Protein 1MVU (pdb70)

Structure (mmCIF, N/CA/C/O backbone):
data_1MVU
#
_entry.id   1MVU
#
_cell.length_a   41.733
_cell.length_b   50.967
_cell.length_c   58.636
_cell.angle_alpha   90.00
_cell.angle_beta   93.89
_cell.angle_gamma   90.00
#
_symmetry.space_group_name_H-M   'P 1 21 1'
#
loop_
_entity.id
_entity.type
_entity.pdbx_description
1 polymer 'Ig kappa-chain VJ-region (Light chain)'
2 polymer 'Ig VDJ-region (HEAVY CHAIN)'
3 polymer P-GLYCOPROTEIN
4 non-polymer 'SULFATE ION'
5 water water
#
loop_
_atom_site.group_PDB
_atom_site.id
_atom_site.type_symbol
_atom_site.label_atom_id
_atom_site.label_alt_id
_atom_site.label_comp_id
_atom_site.label_asym_id
_atom_site.label_entity_id
_atom_site.label_seq_id
_atom_site.pdbx_PDB_ins_code
_atom_site.Cartn_x
_atom_site.Cartn_y
_atom_site.Cartn_z
_atom_site.occupancy
_atom_site.B_iso_or_equiv
_atom_site.auth_seq_id
_atom_site.auth_comp_id
_atom_site.auth_asym_id
_atom_site.auth_atom_id
_atom_site.pdbx_PDB_model_num
ATOM 1 N N . ASP A 1 1 ? -19.199 -80.261 -6.751 1.00 29.71 1 ASP A N 1
ATOM 2 C CA . ASP A 1 1 ? -20.074 -81.036 -7.676 1.00 28.14 1 ASP A CA 1
ATOM 3 C C . ASP A 1 1 ? -19.251 -82.017 -8.507 1.00 25.13 1 ASP A C 1
ATOM 4 O O . ASP A 1 1 ? -18.207 -81.654 -9.044 1.00 24.75 1 ASP A O 1
ATOM 9 N N . ILE A 1 2 ? -19.725 -83.257 -8.613 1.00 21.10 2 ILE A N 1
ATOM 10 C CA . ILE A 1 2 ? -19.020 -84.277 -9.382 1.00 17.29 2 ILE A CA 1
ATOM 11 C C . ILE A 1 2 ? -19.458 -84.287 -10.847 1.00 17.35 2 ILE A C 1
ATOM 12 O O . ILE A 1 2 ? -20.641 -84.463 -11.157 1.00 16.86 2 ILE A O 1
ATOM 17 N N . VAL A 1 3 ? -18.497 -84.083 -11.745 1.00 15.81 3 VAL A N 1
ATOM 18 C CA . VAL A 1 3 ? -18.773 -84.084 -13.180 1.00 16.33 3 VAL A CA 1
ATOM 19 C C . VAL A 1 3 ? -18.535 -85.480 -13.741 1.00 16.11 3 VAL A C 1
ATOM 20 O O . VAL A 1 3 ? -17.481 -86.069 -13.518 1.00 15.72 3 VAL A O 1
ATOM 24 N N . MET A 1 4 ? -19.516 -85.998 -14.472 1.00 15.00 4 MET A N 1
ATOM 25 C CA . MET A 1 4 ? -19.413 -87.327 -15.069 1.00 15.06 4 MET A CA 1
ATOM 26 C C . MET A 1 4 ? -19.177 -87.170 -16.566 1.00 14.88 4 MET A C 1
ATOM 27 O O . MET A 1 4 ? -20.001 -86.574 -17.259 1.00 17.25 4 MET A O 1
ATOM 32 N N . THR A 1 5 ? -18.063 -87.707 -17.059 1.00 15.20 5 THR A N 1
ATOM 33 C CA . THR A 1 5 ? -17.716 -87.599 -18.475 1.00 14.91 5 THR A CA 1
ATOM 34 C C . THR A 1 5 ? -17.786 -88.948 -19.184 1.00 15.94 5 THR A C 1
ATOM 35 O O . THR A 1 5 ? -17.013 -89.853 -18.884 1.00 16.61 5 THR A O 1
ATOM 39 N N . GLN A 1 6 ? -18.722 -89.071 -20.122 1.00 16.15 6 GLN A N 1
ATOM 40 C CA . GLN A 1 6 ? -18.898 -90.313 -20.869 1.00 16.56 6 GLN A CA 1
ATOM 41 C C . GLN A 1 6 ? -18.364 -90.214 -22.288 1.00 18.51 6 GLN A C 1
ATOM 42 O O . GLN A 1 6 ? -18.488 -89.183 -22.939 1.00 17.00 6 GLN A O 1
ATOM 48 N N . SER A 1 7 ? -17.779 -91.306 -22.760 1.00 19.04 7 SER A N 1
ATOM 49 C CA . SER A 1 7 ? -17.241 -91.365 -24.110 1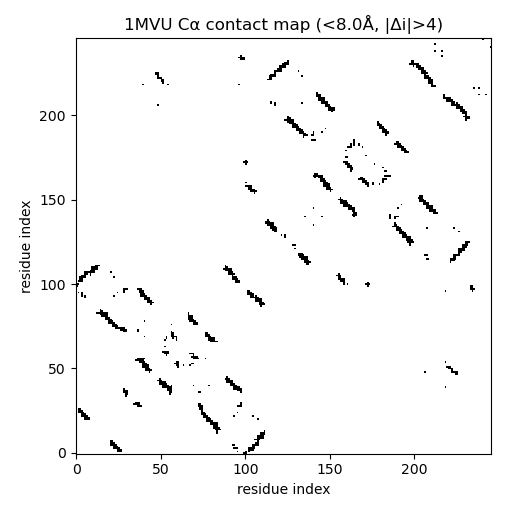.00 21.41 7 SER A CA 1
ATOM 50 C C . SER A 1 7 ? -17.358 -92.799 -24.607 1.00 21.64 7 SER A C 1
ATOM 51 O O . SER A 1 7 ? -17.270 -93.746 -23.823 1.00 22.28 7 SER A O 1
ATOM 54 N N . PRO A 1 8 ? -17.598 -92.980 -25.914 1.00 21.61 8 PRO A N 1
ATOM 55 C CA . PRO A 1 8 ? -17.764 -91.916 -26.907 1.00 21.85 8 PRO A CA 1
ATOM 56 C C . PRO A 1 8 ? -19.164 -91.322 -26.778 1.00 22.14 8 PRO A C 1
ATOM 57 O O . PRO A 1 8 ? -20.034 -91.917 -26.146 1.00 22.52 8 PRO A O 1
ATOM 61 N N . SER A 1 9 ? -19.381 -90.152 -27.367 1.00 21.98 9 SER A N 1
ATOM 62 C CA . SER A 1 9 ? -20.692 -89.511 -27.298 1.00 23.78 9 SER A CA 1
ATOM 63 C C . SER A 1 9 ? -21.719 -90.356 -28.048 1.00 23.51 9 SER A C 1
ATOM 64 O O . SER A 1 9 ? -22.890 -90.413 -27.676 1.00 22.43 9 SER A O 1
ATOM 67 N N . SER A 1 10 ? -21.275 -91.013 -29.113 1.00 24.55 10 SER A N 1
ATOM 68 C CA . SER A 1 10 ? -22.167 -91.865 -29.887 1.00 25.05 10 SER A CA 1
ATOM 69 C C . SER A 1 10 ? -21.375 -93.001 -30.506 1.00 25.60 10 SER A C 1
ATOM 70 O O . SER A 1 10 ? -20.150 -9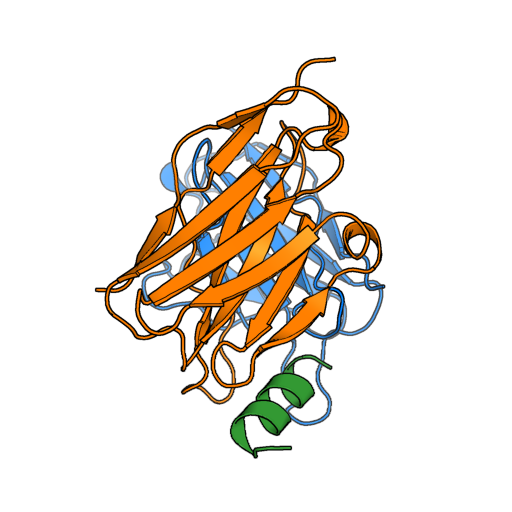2.928 -30.630 1.00 24.52 10 SER A O 1
ATOM 73 N N . LEU A 1 11 ? -22.082 -94.051 -30.899 1.00 26.25 11 LEU A N 1
ATOM 74 C CA . LEU A 1 11 ? -21.447 -95.210 -31.500 1.00 27.34 11 LEU A CA 1
ATOM 75 C C . LEU A 1 11 ? -22.419 -95.888 -32.458 1.00 27.33 11 LEU A C 1
ATOM 76 O O . LEU A 1 11 ? -23.555 -96.176 -32.096 1.00 26.11 11 LEU A O 1
ATOM 81 N N . THR A 1 12 ? -21.973 -96.120 -33.687 1.00 27.94 12 THR A N 1
ATOM 82 C CA . THR A 1 12 ? -22.804 -96.794 -34.677 1.00 27.25 12 THR A CA 1
ATOM 83 C C . THR A 1 12 ? -22.561 -98.282 -34.465 1.00 27.35 12 THR A C 1
ATOM 84 O O . THR A 1 12 ? -21.435 -98.756 -34.589 1.00 29.66 12 THR A O 1
ATOM 88 N N . VAL A 1 13 ? -23.618 -99.017 -34.138 1.00 25.72 13 VAL A N 1
ATOM 89 C CA . VAL A 1 13 ? -23.480 -100.439 -33.861 1.00 25.44 13 VAL A CA 1
ATOM 90 C C . VAL A 1 13 ? -24.214 -101.369 -34.819 1.00 26.73 13 VAL A C 1
ATOM 91 O O . VAL A 1 13 ? -25.148 -100.965 -35.513 1.00 27.04 13 VAL A O 1
ATOM 95 N N . THR A 1 14 ? -23.764 -102.620 -34.844 1.00 27.18 14 THR A N 1
ATOM 96 C CA . THR A 1 14 ? -24.362 -103.660 -35.671 1.00 28.68 14 THR A CA 1
ATOM 97 C C . THR A 1 14 ? -24.724 -104.802 -34.735 1.00 29.18 14 THR A C 1
ATOM 98 O O . THR A 1 14 ? -24.142 -104.935 -33.657 1.00 29.17 14 THR A O 1
ATOM 102 N N . ALA A 1 15 ? -25.678 -105.629 -35.144 1.00 28.82 15 ALA A N 1
ATOM 103 C CA . ALA A 1 15 ? -26.098 -106.752 -34.320 1.00 30.54 15 ALA A CA 1
ATOM 104 C C . ALA A 1 15 ? -24.933 -107.703 -34.060 1.00 30.83 15 ALA A C 1
ATOM 105 O O . ALA A 1 15 ? -24.150 -108.001 -34.961 1.00 33.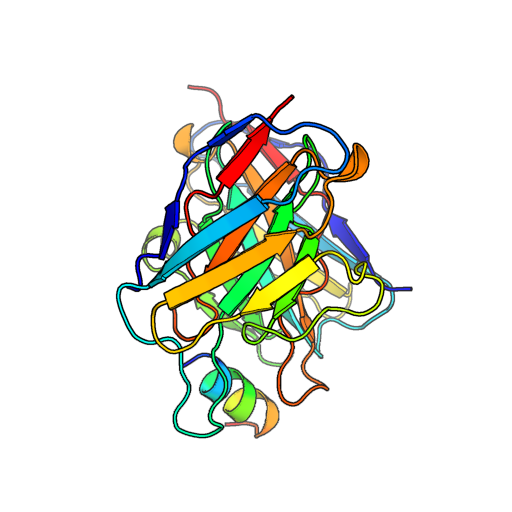06 15 ALA A O 1
ATOM 107 N N . GLY A 1 16 ? -24.820 -108.167 -32.819 1.00 31.31 16 GLY A N 1
ATOM 108 C CA . GLY A 1 16 ? -23.762 -109.095 -32.461 1.00 30.73 16 GLY A CA 1
ATOM 109 C C . GLY A 1 16 ? -22.417 -108.459 -32.167 1.00 30.46 16 GLY A C 1
ATOM 110 O O . GLY A 1 16 ? -21.476 -109.148 -31.774 1.00 31.82 16 GLY A O 1
ATOM 111 N N . GLU A 1 17 ? -22.319 -107.148 -32.352 1.00 29.16 17 GLU A N 1
ATOM 112 C CA . GLU A 1 17 ? -21.066 -106.444 -32.106 1.00 28.13 17 GLU A CA 1
ATOM 113 C C . GLU A 1 17 ? -20.793 -106.271 -30.617 1.00 27.71 17 GLU A C 1
ATOM 114 O O . GLU A 1 17 ? -21.719 -106.119 -29.825 1.00 27.27 17 GLU A O 1
ATOM 120 N N . LYS A 1 18 ? -19.519 -106.308 -30.238 1.00 27.63 18 LYS A N 1
ATOM 121 C CA . LYS A 1 18 ? -19.145 -106.103 -28.843 1.00 27.40 18 LYS A CA 1
ATOM 122 C C . LYS A 1 18 ? -18.794 -104.630 -28.719 1.00 26.31 18 LYS A C 1
ATOM 123 O O . LYS A 1 18 ? -18.039 -104.105 -29.536 1.00 26.64 18 LYS A O 1
ATOM 129 N N . VAL A 1 19 ? -19.339 -103.956 -27.713 1.00 25.61 19 VAL A N 1
ATOM 130 C CA . VAL A 1 19 ? -19.039 -102.544 -27.534 1.00 25.14 19 VAL A CA 1
ATOM 131 C C . VAL A 1 19 ? -18.747 -102.191 -26.083 1.00 24.70 19 VAL A C 1
ATOM 132 O O . VAL A 1 19 ? -19.257 -102.823 -25.158 1.00 23.20 19 VAL A O 1
ATOM 136 N N . THR A 1 20 ? -17.912 -101.178 -25.897 1.00 25.44 20 THR A N 1
ATOM 137 C CA . THR A 1 20 ? -17.556 -100.719 -24.561 1.00 25.92 20 THR A CA 1
ATOM 138 C C . THR A 1 20 ? -17.766 -99.213 -24.520 1.00 24.85 20 THR A C 1
ATOM 139 O O . THR A 1 20 ? -17.510 -98.516 -25.502 1.00 24.57 20 THR A O 1
ATOM 143 N N . MET A 1 21 ? -18.243 -98.721 -23.384 1.00 23.68 21 MET A N 1
ATOM 144 C CA . MET A 1 21 ? -18.487 -97.297 -23.197 1.00 23.62 21 MET A CA 1
ATOM 145 C C . MET A 1 21 ? -17.803 -96.903 -21.901 1.00 22.49 21 MET A C 1
ATOM 146 O O . MET A 1 21 ? -17.817 -97.665 -20.936 1.00 22.56 21 MET A O 1
ATOM 151 N N . SER A 1 22 ? -17.222 -95.711 -21.873 1.00 21.04 22 SER A N 1
ATOM 152 C CA . SER A 1 22 ? -16.516 -95.252 -20.687 1.00 21.34 22 SER A CA 1
ATOM 153 C C . SER A 1 22 ? -17.224 -94.126 -19.956 1.00 18.58 22 SER A C 1
ATOM 154 O O . SER A 1 22 ? -17.895 -93.294 -20.564 1.00 17.43 22 SER A O 1
ATOM 157 N N . CYS A 1 23 ? -17.050 -94.116 -18.640 1.00 17.46 23 CYS A N 1
ATOM 158 C CA . CYS A 1 23 ? -17.632 -93.111 -17.765 1.00 17.37 23 CYS A CA 1
ATOM 159 C C . CYS A 1 23 ? -16.597 -92.793 -16.687 1.00 17.90 23 CYS A C 1
ATOM 160 O O . CYS A 1 23 ? -16.236 -93.660 -15.888 1.00 16.99 23 CYS A O 1
ATOM 163 N N . LYS A 1 24 ? -16.136 -91.548 -16.670 1.00 16.59 24 LYS A N 1
ATOM 164 C CA . LYS A 1 24 ? -15.126 -91.101 -15.722 1.00 16.44 24 LYS A CA 1
ATOM 165 C C . LYS A 1 24 ? -15.670 -89.988 -14.829 1.00 17.17 24 LYS A C 1
ATOM 166 O O . LYS A 1 24 ? -16.300 -89.046 -15.313 1.00 18.02 24 LYS A O 1
ATOM 172 N N . SER A 1 25 ? -15.430 -90.105 -13.528 1.00 16.99 25 SER A N 1
ATOM 173 C CA . SER A 1 25 ? -15.889 -89.105 -12.572 1.00 15.46 25 SER A CA 1
ATOM 174 C C . SER A 1 25 ? -14.739 -88.185 -12.171 1.00 16.37 25 SER A C 1
ATOM 175 O O . SER A 1 25 ? -13.578 -88.604 -12.143 1.00 17.12 25 SER A O 1
ATOM 178 N N . SER A 1 26 ? -15.068 -86.934 -11.861 1.00 15.00 26 SER A N 1
ATOM 179 C CA . SER A 1 26 ? -14.069 -85.943 -11.469 1.00 17.04 26 SER A CA 1
ATOM 180 C C . SER A 1 26 ? -13.580 -86.148 -10.036 1.00 18.22 26 SER A C 1
ATOM 181 O O . SER A 1 26 ? -12.577 -85.560 -9.620 1.00 18.25 26 SER A O 1
ATOM 184 N N . GLN A 1 27 ? -14.307 -86.971 -9.285 1.00 18.41 27 GLN A N 1
ATOM 185 C CA . GLN A 1 27 ? -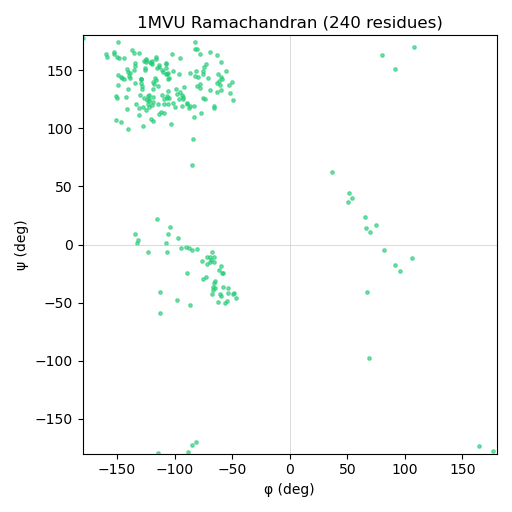13.962 -87.301 -7.901 1.00 19.60 27 GLN A CA 1
ATOM 186 C C . GLN A 1 27 ? -14.273 -88.781 -7.723 1.00 17.33 27 GLN A C 1
ATOM 187 O O . GLN A 1 27 ? -15.170 -89.306 -8.382 1.00 17.53 27 GLN A O 1
ATOM 193 N N . SER A 1 28 ? -13.545 -89.457 -6.838 1.00 17.15 28 SER A N 1
ATOM 194 C CA . SER A 1 28 ? -13.796 -90.879 -6.614 1.00 16.79 28 SER A CA 1
ATOM 195 C C . SER A 1 28 ? -15.207 -91.126 -6.093 1.00 16.11 28 SER A C 1
ATOM 196 O O . SER A 1 28 ? -15.716 -90.370 -5.265 1.00 15.46 28 SER A O 1
ATOM 199 N N . LEU A 1 29 ? -15.825 -92.200 -6.575 1.00 15.56 29 LEU A N 1
ATOM 200 C CA . LEU A 1 29 ? -17.176 -92.575 -6.167 1.00 15.20 29 LEU A CA 1
ATOM 201 C C . LEU A 1 29 ? -17.127 -93.773 -5.224 1.00 15.15 29 LEU A C 1
ATOM 202 O O . LEU A 1 29 ? -18.160 -94.352 -4.886 1.00 14.94 29 LEU A O 1
ATOM 207 N N . LEU A 1 30 ? -15.921 -94.136 -4.798 1.00 16.55 30 LEU A N 1
ATOM 208 C CA . LEU A 1 30 ? -15.740 -95.267 -3.893 1.00 17.92 30 LEU A CA 1
ATOM 209 C C . LEU A 1 30 ? -15.975 -94.851 -2.445 1.00 19.14 30 LEU A C 1
ATOM 210 O O . LEU A 1 30 ? -15.281 -93.981 -1.914 1.00 20.92 30 LEU A O 1
ATOM 215 N N . ASN A 1 31 ? -16.957 -95.478 -1.809 1.00 20.62 31 ASN A N 1
ATOM 216 C CA . ASN A 1 31 ? -17.275 -95.185 -0.414 1.00 22.77 31 ASN A CA 1
ATOM 217 C C . ASN A 1 31 ? -16.304 -96.011 0.434 1.00 24.51 31 ASN A C 1
ATOM 218 O O . ASN A 1 31 ? -16.405 -97.235 0.484 1.00 25.30 31 ASN A O 1
ATOM 223 N N . SER A 1 32 ? -15.358 -95.338 1.079 1.00 28.17 32 SER A N 1
ATOM 224 C CA . SER A 1 32 ? -14.354 -96.016 1.898 1.00 31.93 32 SER A CA 1
ATOM 225 C C . SER A 1 32 ? -14.956 -96.797 3.060 1.00 31.83 32 SER A C 1
ATOM 226 O O . SER A 1 32 ? -14.335 -97.722 3.578 1.00 32.94 32 SER A O 1
ATOM 229 N N . GLY A 1 33 ? -16.166 -96.426 3.461 1.00 32.60 33 GLY A N 1
ATOM 230 C CA . GLY A 1 33 ? -16.816 -97.100 4.568 1.00 31.73 33 GLY A CA 1
ATOM 231 C C . GLY A 1 33 ? -17.312 -98.498 4.259 1.00 31.62 33 GLY A C 1
ATOM 232 O O . GLY A 1 33 ? -17.395 -99.338 5.156 1.00 32.97 33 GLY A O 1
ATOM 233 N N . ASN A 1 34 ? -17.649 -98.757 2.999 1.00 28.97 34 ASN A N 1
ATOM 234 C CA . ASN A 1 34 ? -18.150 -100.070 2.605 1.00 27.86 34 ASN A CA 1
ATOM 235 C C . ASN A 1 34 ? -17.506 -100.601 1.327 1.00 26.44 34 ASN A C 1
ATOM 236 O O . ASN A 1 34 ? -17.928 -101.620 0.781 1.00 26.29 34 ASN A O 1
ATOM 241 N N . GLN A 1 35 ? -16.474 -99.902 0.866 1.00 27.64 35 GLN A N 1
ATOM 242 C CA . GLN A 1 35 ? -15.738 -100.286 -0.335 1.00 27.35 35 GLN A CA 1
ATOM 243 C C . GLN A 1 35 ? -16.591 -100.562 -1.569 1.00 26.40 35 GLN A C 1
ATOM 244 O O . GLN A 1 35 ? -16.289 -101.457 -2.362 1.00 27.35 35 GLN A O 1
ATOM 250 N N . LYS A 1 36 ? -17.658 -99.790 -1.731 1.00 24.16 36 LYS A N 1
ATOM 251 C CA . LYS A 1 36 ? -18.525 -99.940 -2.888 1.00 21.56 36 LYS A CA 1
ATOM 252 C C . LYS A 1 36 ? -18.506 -98.642 -3.677 1.00 19.65 36 LYS A C 1
ATOM 253 O O . LYS A 1 36 ? -18.488 -97.557 -3.093 1.00 19.18 36 LYS A O 1
ATOM 259 N N . ASN A 1 37 ? -18.481 -98.761 -5.001 1.00 17.65 37 ASN A N 1
ATOM 260 C CA . ASN A 1 37 ? -18.477 -97.595 -5.882 1.00 16.89 37 ASN A CA 1
ATOM 261 C C . ASN A 1 37 ? -19.909 -97.212 -6.188 1.00 16.63 37 ASN A C 1
ATOM 262 O O . ASN A 1 37 ? -20.654 -98.010 -6.746 1.00 17.19 37 ASN A O 1
ATOM 267 N N . TYR A 1 38 ? -20.284 -95.988 -5.840 1.00 16.89 38 TYR A N 1
ATOM 268 C CA . TYR A 1 38 ? -21.643 -95.532 -6.075 1.00 16.46 38 TYR A CA 1
ATOM 269 C C . TYR A 1 38 ? -21.828 -94.987 -7.483 1.00 16.85 38 TYR A C 1
ATOM 270 O O . TYR A 1 38 ? -22.029 -93.787 -7.691 1.00 14.86 38 TYR A O 1
ATOM 279 N N . LEU A 1 39 ? -21.757 -95.903 -8.443 1.00 15.66 39 LEU A N 1
ATOM 280 C CA . LEU A 1 39 ? -21.903 -95.593 -9.861 1.00 15.12 39 LEU A CA 1
ATOM 281 C C . LEU A 1 39 ? -23.029 -96.457 -10.429 1.00 14.87 39 LEU A C 1
ATOM 282 O O . LEU A 1 39 ? -23.002 -97.690 -10.317 1.00 14.55 39 LEU A O 1
ATOM 287 N N . THR A 1 40 ? -24.018 -95.804 -11.032 1.00 13.56 40 THR A N 1
ATOM 288 C CA . THR A 1 40 ? -25.161 -96.499 -11.609 1.00 13.96 40 THR A CA 1
ATOM 289 C C . THR A 1 40 ? -25.237 -96.280 -13.121 1.00 14.90 40 THR A C 1
ATOM 290 O O . THR A 1 40 ? -24.923 -95.194 -13.613 1.00 13.33 40 THR A O 1
ATOM 294 N N . TRP A 1 41 ? -25.645 -97.320 -13.844 1.00 15.19 41 TRP A N 1
ATOM 295 C CA . TRP A 1 41 ? -25.804 -97.241 -15.297 1.00 15.43 41 TRP A CA 1
ATOM 296 C C . TRP A 1 41 ? -27.277 -97.394 -15.652 1.00 16.21 41 TRP A C 1
ATOM 297 O O . TRP A 1 41 ? -27.959 -98.268 -15.108 1.00 15.75 41 TRP A O 1
ATOM 308 N N . TYR A 1 42 ? -27.752 -96.556 -16.572 1.00 14.88 42 TYR A N 1
ATOM 309 C CA . TYR A 1 42 ? -29.134 -96.610 -17.042 1.00 16.17 42 TYR A CA 1
ATOM 310 C C . TYR A 1 42 ? -29.163 -96.712 -18.558 1.00 15.90 42 TYR A C 1
ATOM 311 O O . TYR A 1 42 ? -28.212 -96.332 -19.241 1.00 15.75 42 TYR A O 1
ATOM 320 N N . GLN A 1 43 ? -30.282 -97.210 -19.069 1.00 16.24 43 GLN A N 1
ATOM 321 C CA . GLN A 1 43 ? -30.502 -97.330 -20.503 1.00 15.52 43 GLN A CA 1
ATOM 322 C C . GLN A 1 43 ? -31.790 -96.553 -20.751 1.00 15.81 43 GLN A C 1
ATOM 323 O O . GLN A 1 43 ? -32.786 -96.781 -20.067 1.00 16.42 43 GLN A O 1
ATOM 329 N N . GLN A 1 44 ? -31.774 -95.623 -21.700 1.00 15.63 44 GLN A N 1
ATOM 330 C CA . GLN A 1 44 ? -32.983 -94.859 -21.988 1.00 16.20 44 GLN A CA 1
ATOM 331 C C . GLN A 1 44 ? -33.342 -94.883 -23.465 1.00 17.16 44 GLN A C 1
ATOM 332 O O . GLN A 1 44 ? -32.578 -94.412 -24.304 1.00 16.86 44 GLN A O 1
ATOM 338 N N . LYS A 1 45 ? -34.514 -95.430 -23.771 1.00 20.11 45 LYS A N 1
ATOM 339 C CA . LYS A 1 45 ? -34.993 -95.508 -25.144 1.00 22.61 45 LYS A CA 1
ATOM 340 C C . LYS A 1 45 ? -35.899 -94.313 -25.429 1.00 24.23 45 LYS A C 1
ATOM 341 O O . LYS A 1 45 ? -36.415 -93.681 -24.505 1.00 23.82 45 LYS A O 1
ATOM 347 N N . PRO A 1 46 ? -36.105 -93.982 -26.715 1.00 25.68 46 PRO A N 1
ATOM 348 C CA . PRO A 1 46 ? -36.954 -92.847 -27.101 1.00 26.45 46 PRO A CA 1
ATOM 349 C C . PRO A 1 46 ? -38.344 -92.856 -26.463 1.00 26.18 46 PRO A C 1
ATOM 350 O O . PRO A 1 46 ? -39.038 -93.870 -26.492 1.00 26.38 46 PRO A O 1
ATOM 354 N N . GLY A 1 47 ? -38.739 -91.722 -25.888 1.00 24.36 47 GLY A N 1
ATOM 355 C CA . GLY A 1 47 ? -40.051 -91.611 -25.270 1.00 24.80 47 GLY A CA 1
ATOM 356 C C . GLY A 1 47 ? -40.252 -92.413 -23.995 1.00 24.14 47 GLY A C 1
ATOM 357 O O . GLY A 1 47 ? -41.377 -92.552 -23.511 1.00 23.73 47 GLY A O 1
ATOM 358 N N . GLN A 1 48 ? -39.165 -92.944 -23.448 1.00 23.04 48 GLN A N 1
ATOM 359 C CA . GLN A 1 48 ? -39.235 -93.734 -22.223 1.00 21.43 48 GLN A CA 1
ATOM 360 C C . GLN A 1 48 ? -38.308 -93.165 -21.157 1.00 19.02 48 GLN A C 1
ATOM 361 O O . GLN A 1 48 ? -37.352 -92.456 -21.464 1.00 17.19 48 GLN A O 1
ATOM 367 N N . PRO A 1 49 ? -38.576 -93.482 -19.885 1.00 17.96 49 PRO A N 1
ATOM 368 C CA . PRO A 1 49 ? -37.725 -92.981 -18.808 1.00 18.06 49 PRO A CA 1
ATOM 369 C C . PRO A 1 49 ? -36.481 -93.852 -18.729 1.00 18.04 49 PRO A C 1
ATOM 370 O O . PRO A 1 49 ? -36.418 -94.915 -19.357 1.00 17.45 49 PRO A O 1
ATOM 374 N N . PRO A 1 50 ? -35.471 -93.409 -17.968 1.00 18.53 50 PRO A N 1
ATOM 375 C CA . PRO A 1 50 ? -34.249 -94.203 -17.835 1.00 18.66 50 PRO A CA 1
ATOM 376 C C . PRO A 1 50 ? -34.620 -95.533 -17.190 1.00 19.60 50 PRO A C 1
ATOM 377 O O . PRO A 1 50 ? -35.541 -95.592 -16.374 1.00 20.27 50 PRO A O 1
ATOM 381 N N . LYS A 1 51 ? -33.918 -96.594 -17.569 1.00 18.50 51 LYS A N 1
ATOM 382 C CA . LYS A 1 51 ? -34.157 -97.917 -17.003 1.00 18.74 51 LYS A CA 1
ATOM 383 C C . LYS A 1 51 ? -32.874 -98.368 -16.313 1.00 17.61 51 LYS A C 1
ATOM 384 O O . LYS A 1 51 ? -31.808 -98.354 -16.915 1.00 17.00 51 LYS A O 1
ATOM 390 N N . LEU A 1 52 ? -32.978 -98.755 -15.047 1.00 16.77 52 LEU A N 1
ATOM 391 C CA . LEU A 1 52 ? -31.815 -99.204 -14.292 1.00 16.82 52 LEU A CA 1
ATOM 392 C C . LEU A 1 52 ? -31.201 -100.465 -14.889 1.00 17.56 52 LEU A C 1
ATOM 393 O O . LEU A 1 52 ? -31.905 -101.434 -15.168 1.00 16.96 52 LEU A O 1
ATOM 398 N N . LEU A 1 53 ? -29.885 -100.453 -15.071 1.00 18.05 53 LEU A N 1
ATOM 399 C CA . LEU A 1 53 ? -29.187 -101.616 -15.600 1.00 18.76 53 LEU A CA 1
ATOM 400 C C . LEU A 1 53 ? -28.277 -102.225 -14.542 1.00 19.73 53 LEU A C 1
ATOM 401 O O . LEU A 1 53 ? -28.417 -103.394 -14.174 1.00 20.20 53 LEU A O 1
ATOM 406 N N . ILE A 1 54 ? -27.347 -101.411 -14.054 1.00 18.68 54 ILE A N 1
ATOM 407 C CA . ILE A 1 54 ? -26.362 -101.851 -13.075 1.00 19.33 54 ILE A CA 1
ATOM 408 C C . ILE A 1 54 ? -26.126 -100.794 -12.006 1.00 18.76 54 ILE A C 1
ATOM 409 O O . ILE A 1 54 ? -26.182 -99.596 -12.287 1.00 18.16 54 ILE A O 1
ATOM 414 N N . TYR A 1 55 ? -25.885 -101.234 -10.776 1.00 17.74 55 TYR A N 1
ATOM 415 C CA . TYR A 1 55 ? -25.586 -100.299 -9.699 1.00 16.57 55 TYR A CA 1
ATOM 416 C C . TYR A 1 55 ? -24.341 -100.784 -8.960 1.00 17.47 55 TYR A C 1
ATOM 417 O O . TYR A 1 55 ? -23.927 -101.937 -9.109 1.00 16.47 55 TYR A O 1
ATOM 426 N N . TRP A 1 56 ? -23.748 -99.900 -8.168 1.00 17.71 56 TRP A N 1
ATOM 427 C CA . TRP A 1 56 ? -22.523 -100.221 -7.448 1.00 18.79 56 TRP A CA 1
ATOM 428 C C . TRP A 1 56 ? -21.463 -100.716 -8.429 1.00 20.06 56 TRP A C 1
ATOM 429 O O . TRP A 1 56 ? -20.714 -101.663 -8.160 1.00 20.02 56 TRP A O 1
ATOM 440 N N . ALA A 1 57 ? -21.440 -100.051 -9.581 1.00 18.61 57 ALA A N 1
ATOM 441 C CA . ALA A 1 57 ? -20.504 -100.307 -10.666 1.00 18.02 57 ALA A CA 1
ATOM 442 C C . ALA A 1 57 ? -20.619 -101.635 -11.409 1.00 17.83 57 ALA A C 1
ATOM 443 O O . ALA A 1 57 ? -20.503 -101.659 -12.636 1.00 15.95 57 ALA A O 1
ATOM 445 N N . SER A 1 58 ? -20.858 -102.733 -10.696 1.00 18.02 58 SER A N 1
ATOM 446 C CA . SER A 1 58 ? -20.918 -104.031 -11.370 1.00 17.92 58 SER A CA 1
ATOM 447 C C . SER A 1 58 ? -22.089 -104.959 -11.037 1.00 19.01 58 SER A C 1
ATOM 448 O O . SER A 1 58 ? -22.161 -106.074 -11.559 1.00 18.38 58 SER A O 1
ATOM 451 N N . THR A 1 59 ? -22.998 -104.527 -10.174 1.00 18.46 59 THR A N 1
ATOM 452 C CA . THR A 1 59 ? -24.131 -105.381 -9.827 1.00 19.57 59 THR A CA 1
ATOM 453 C C . THR A 1 59 ? -25.292 -105.204 -10.803 1.00 20.95 59 THR A C 1
ATOM 454 O O . THR A 1 59 ? -25.859 -104.117 -10.917 1.00 18.14 59 THR A O 1
ATOM 458 N N . ARG A 1 60 ? -25.640 -106.275 -11.514 1.00 21.34 60 ARG A N 1
ATOM 459 C CA . ARG A 1 60 ? -26.745 -106.220 -12.469 1.00 24.03 60 ARG A CA 1
ATOM 460 C C . ARG A 1 60 ? -28.086 -106.300 -11.754 1.00 24.78 60 ARG A C 1
ATOM 461 O O . ARG A 1 60 ? -28.282 -107.138 -10.869 1.00 23.47 60 ARG A O 1
ATOM 469 N N . GLU A 1 61 ? -29.011 -105.435 -12.151 1.00 23.54 61 GLU A N 1
ATOM 470 C CA . GLU A 1 61 ? -30.351 -105.434 -11.578 1.00 25.50 61 GLU A CA 1
ATOM 471 C C . GLU A 1 61 ? -31.043 -106.689 -12.111 1.00 25.98 61 GLU A C 1
ATOM 472 O O . GLU A 1 61 ? -30.832 -107.078 -13.261 1.00 25.25 61 GLU A O 1
ATOM 478 N N . SER A 1 62 ? -31.858 -107.328 -11.278 1.00 28.60 62 SER A N 1
ATOM 479 C CA . SER A 1 62 ? -32.565 -108.538 -11.695 1.00 30.13 62 SER A CA 1
ATOM 480 C C . SER A 1 62 ? -33.326 -108.302 -12.998 1.00 30.35 62 SER A C 1
ATOM 481 O O . SER A 1 62 ? -33.964 -107.264 -13.177 1.00 30.38 62 SER A O 1
ATOM 484 N N . GLY A 1 63 ? -33.254 -109.265 -13.909 1.00 30.08 63 GLY A N 1
ATOM 485 C CA . GLY A 1 63 ? -33.952 -109.124 -15.174 1.00 30.99 63 GLY A CA 1
ATOM 486 C C . GLY A 1 63 ? -33.084 -108.592 -16.296 1.00 30.76 63 GLY A C 1
ATOM 487 O O . GLY A 1 63 ? -33.385 -108.804 -17.469 1.00 32.45 63 GLY A O 1
ATOM 488 N N . VAL A 1 64 ? -32.007 -107.897 -15.945 1.00 29.41 64 VAL A N 1
ATOM 489 C CA . VAL A 1 64 ? -31.105 -107.344 -16.949 1.00 28.83 64 VAL A CA 1
ATOM 490 C C . VAL A 1 64 ? -30.250 -108.456 -17.544 1.00 29.59 64 VAL A C 1
ATOM 491 O O . VAL A 1 64 ? -29.590 -109.198 -16.819 1.00 29.51 64 VAL A O 1
ATOM 495 N N . PRO A 1 65 ? -30.258 -108.589 -18.880 1.00 31.09 65 PRO A N 1
ATOM 496 C CA . PRO A 1 65 ? -29.471 -109.630 -19.549 1.00 31.72 65 PRO A CA 1
ATOM 497 C C . PRO A 1 65 ? -27.982 -109.620 -19.210 1.00 32.57 65 PRO A C 1
ATOM 498 O O . PRO A 1 65 ? -27.394 -108.570 -18.937 1.00 31.29 65 PRO A O 1
ATOM 502 N N . ASP A 1 66 ? -27.384 -110.807 -19.233 1.00 32.36 66 ASP A N 1
ATOM 503 C CA . ASP A 1 66 ? -25.970 -110.982 -18.923 1.00 33.56 66 ASP A CA 1
ATOM 504 C C . ASP A 1 66 ? -25.015 -110.327 -19.910 1.00 32.22 66 ASP A C 1
ATOM 505 O O . ASP A 1 66 ? -23.830 -110.179 -19.616 1.00 31.68 66 ASP A O 1
ATOM 510 N N . ARG A 1 67 ? -25.515 -109.942 -21.081 1.00 30.15 67 ARG A N 1
ATOM 511 C CA . ARG A 1 67 ? -24.654 -109.312 -22.074 1.00 28.07 67 ARG A CA 1
ATOM 512 C C . ARG A 1 67 ? -24.216 -107.926 -21.620 1.00 26.75 67 ARG A C 1
ATOM 513 O O . ARG A 1 67 ? -23.336 -107.319 -22.225 1.00 26.10 67 ARG A O 1
ATOM 521 N N . PHE A 1 68 ? -24.844 -107.435 -20.557 1.00 25.75 68 PHE A N 1
ATOM 522 C CA . PHE A 1 68 ? -24.511 -106.132 -19.992 1.00 26.66 68 PHE A CA 1
ATOM 523 C C . PHE A 1 68 ? -23.608 -106.346 -18.785 1.00 25.23 68 PHE A C 1
ATOM 524 O O . PHE A 1 68 ? -24.010 -106.979 -17.812 1.00 26.40 68 PHE A O 1
ATOM 532 N N . THR A 1 69 ? -22.388 -105.826 -18.848 1.00 24.72 69 THR A N 1
ATOM 533 C CA . THR A 1 69 ? -21.457 -105.971 -17.738 1.00 23.48 69 THR A CA 1
ATOM 534 C C . THR A 1 69 ? -20.855 -104.622 -17.364 1.00 22.13 69 THR A C 1
ATOM 535 O O . THR A 1 69 ? -20.351 -103.903 -18.219 1.00 21.15 69 THR A O 1
ATOM 539 N N . GLY A 1 70 ? -20.928 -104.286 -16.081 1.00 21.85 70 GLY A N 1
ATOM 540 C CA . GLY A 1 70 ? -20.366 -103.035 -15.613 1.00 19.79 70 GLY A CA 1
ATOM 541 C C . GLY A 1 70 ? -19.085 -103.343 -14.867 1.00 20.18 70 GLY A C 1
ATOM 542 O O . GLY A 1 70 ? -18.999 -104.351 -14.162 1.00 18.46 70 GLY A O 1
ATOM 543 N N . SER A 1 71 ? -18.082 -102.488 -15.021 1.00 18.75 71 SER A N 1
ATOM 544 C CA . SER A 1 71 ? -16.810 -102.706 -14.346 1.00 20.63 71 SER A CA 1
ATOM 545 C C . SER A 1 71 ? -16.136 -101.386 -14.018 1.00 19.41 71 SER A C 1
ATOM 546 O O . SER A 1 71 ? -16.611 -100.324 -14.412 1.00 19.65 71 SER A O 1
ATOM 549 N N . GLY A 1 72 ? -15.026 -101.459 -13.291 1.00 18.10 72 GLY A N 1
ATOM 550 C CA . GLY A 1 72 ? -14.307 -100.253 -12.927 1.00 17.83 72 GLY A CA 1
ATOM 551 C C . GLY A 1 72 ? -14.433 -99.902 -11.459 1.00 17.37 72 GLY A C 1
ATOM 552 O O . GLY A 1 72 ? -15.236 -100.485 -10.736 1.00 17.98 72 GLY A O 1
ATOM 553 N N . SER A 1 73 ? -13.635 -98.940 -11.015 1.00 16.92 73 SER A N 1
ATOM 554 C CA . SER A 1 73 ? -13.666 -98.516 -9.622 1.00 17.58 73 SER A CA 1
ATOM 555 C C . SER A 1 73 ? -13.055 -97.122 -9.511 1.00 18.26 73 SER A C 1
ATOM 556 O O . SER A 1 73 ? -12.383 -96.655 -10.434 1.00 19.72 73 SER A O 1
ATOM 559 N N . GLY A 1 74 ? -13.304 -96.459 -8.387 1.00 18.64 74 GLY A N 1
ATOM 560 C CA . GLY A 1 74 ? -12.752 -95.135 -8.170 1.00 17.24 74 GLY A CA 1
ATOM 561 C C . GLY A 1 74 ? -13.337 -94.061 -9.066 1.00 16.75 74 GLY A C 1
ATOM 562 O O . GLY A 1 74 ? -14.405 -93.524 -8.781 1.00 16.16 74 GLY A O 1
ATOM 563 N N . THR A 1 75 ? -12.642 -93.755 -10.157 1.00 17.16 75 THR A N 1
ATOM 564 C CA . THR A 1 75 ? -13.092 -92.727 -11.083 1.00 15.52 75 THR A CA 1
ATOM 565 C C . THR A 1 75 ? -13.256 -93.246 -12.510 1.00 15.92 75 THR A C 1
ATOM 566 O O . THR A 1 75 ? -13.752 -92.531 -13.378 1.00 15.94 75 THR A O 1
ATOM 570 N N . ASP A 1 76 ? -12.847 -94.489 -12.746 1.00 16.11 76 ASP A N 1
ATOM 571 C CA . ASP A 1 76 ? -12.908 -95.077 -14.084 1.00 17.70 76 ASP A CA 1
ATOM 572 C C . ASP A 1 76 ? -13.897 -96.228 -14.189 1.00 16.87 76 ASP A C 1
ATOM 573 O O . ASP A 1 76 ? -13.677 -97.305 -13.628 1.00 19.21 76 ASP A O 1
ATOM 578 N N . PHE A 1 77 ? -14.971 -96.014 -14.939 1.00 16.69 77 PHE A N 1
ATOM 579 C CA . PHE A 1 77 ? -15.993 -97.041 -15.085 1.00 16.87 77 PHE A CA 1
ATOM 580 C C . PHE A 1 77 ? -16.293 -97.388 -16.536 1.00 17.96 77 PHE A C 1
ATOM 581 O O . PHE A 1 77 ? -16.131 -96.563 -17.432 1.00 17.33 77 PHE A O 1
ATOM 589 N N . THR A 1 78 ? -16.732 -98.621 -16.757 1.00 18.07 78 THR A N 1
ATOM 590 C CA . THR A 1 78 ? -17.035 -99.096 -18.100 1.00 20.37 78 THR A CA 1
ATOM 591 C C . THR A 1 78 ? -18.304 -99.940 -18.159 1.00 19.42 78 THR A C 1
ATOM 592 O O . THR A 1 78 ? -18.602 -100.695 -17.237 1.00 19.74 78 THR A O 1
ATOM 596 N N . LEU A 1 79 ? -19.050 -99.791 -19.247 1.00 19.37 79 LEU A N 1
ATOM 597 C CA . LEU A 1 79 ? -20.247 -100.585 -19.472 1.00 19.53 79 LEU A CA 1
ATOM 598 C C . LEU A 1 79 ? -19.939 -101.337 -20.755 1.00 20.40 79 LEU A C 1
ATOM 599 O O . LEU A 1 79 ? -19.633 -100.728 -21.780 1.00 18.95 79 LEU A O 1
ATOM 604 N N . THR A 1 80 ? -20.002 -102.660 -20.691 1.00 20.37 80 THR A N 1
ATOM 605 C CA . THR A 1 80 ? -19.707 -103.480 -21.854 1.00 22.54 80 THR A CA 1
ATOM 606 C C . THR A 1 80 ? -20.918 -104.298 -22.276 1.00 20.92 80 THR A C 1
ATOM 607 O O . THR A 1 80 ? -21.638 -104.829 -21.434 1.00 22.79 80 THR A O 1
ATOM 611 N N . ILE A 1 81 ? -21.150 -104.371 -23.583 1.00 22.23 81 ILE A N 1
ATOM 612 C CA . ILE A 1 81 ? -22.244 -105.172 -24.124 1.00 22.53 81 ILE A CA 1
ATOM 613 C C . ILE A 1 81 ? -21.553 -106.217 -25.002 1.00 24.10 81 ILE A C 1
ATOM 614 O O . ILE A 1 81 ? -21.045 -105.902 -26.079 1.00 25.62 81 ILE A O 1
ATOM 619 N N . SER A 1 82 ? -21.522 -107.455 -24.518 1.00 24.95 82 SER A N 1
ATOM 620 C CA . SER A 1 82 ? -20.867 -108.560 -25.215 1.00 26.34 82 SER A CA 1
ATOM 621 C C . SER A 1 82 ? -21.317 -108.754 -26.659 1.00 26.38 82 SER A C 1
ATOM 622 O O . SER A 1 82 ? -20.500 -109.013 -27.540 1.00 24.99 82 SER A O 1
ATOM 625 N N . SER A 1 83 ? -22.617 -108.642 -26.894 1.00 26.83 83 SER A N 1
ATOM 626 C CA . SER A 1 83 ? -23.166 -108.807 -28.230 1.00 28.40 83 SER A CA 1
ATOM 627 C C . SER A 1 83 ? -24.427 -107.965 -28.348 1.00 27.88 83 SER A C 1
ATOM 628 O O . SER A 1 83 ? -25.465 -108.300 -27.777 1.00 28.19 83 SER A O 1
ATOM 631 N N . VAL A 1 84 ? -24.323 -106.868 -29.089 1.00 28.02 84 VAL A N 1
ATOM 632 C CA . VAL A 1 84 ? -25.441 -105.952 -29.283 1.00 28.50 84 VAL A CA 1
ATOM 633 C C . VAL A 1 84 ? -26.669 -106.587 -29.936 1.00 29.53 84 VAL A C 1
ATOM 634 O O . VAL A 1 84 ? -26.557 -107.300 -30.933 1.00 29.21 84 VAL A O 1
ATOM 638 N N . GLN A 1 85 ? -27.834 -106.315 -29.350 1.00 28.36 85 GLN A N 1
ATOM 639 C CA . GLN A 1 85 ? -29.115 -106.795 -29.860 1.00 28.47 85 GLN A CA 1
ATOM 640 C C . GLN A 1 85 ? -29.878 -105.558 -30.324 1.00 26.82 85 GLN A C 1
ATOM 641 O O . GLN A 1 85 ? -29.633 -104.457 -29.832 1.00 25.55 85 GLN A O 1
ATOM 647 N N . ALA A 1 86 ? -30.798 -105.735 -31.265 1.00 25.73 86 ALA A N 1
ATOM 648 C CA . ALA A 1 86 ? -31.576 -104.615 -31.779 1.00 25.03 86 ALA A CA 1
ATOM 649 C C . ALA A 1 86 ? -32.252 -103.829 -30.657 1.00 24.07 86 ALA A C 1
ATOM 650 O O . ALA A 1 86 ? -32.344 -102.602 -30.716 1.00 22.90 86 ALA A O 1
ATOM 652 N N . GLU A 1 87 ? -32.723 -104.534 -29.634 1.00 23.59 87 GLU A N 1
ATOM 653 C CA . GLU A 1 87 ? -33.403 -103.882 -28.515 1.00 25.77 87 GLU A CA 1
ATOM 654 C C . GLU A 1 87 ? -32.463 -103.008 -27.684 1.00 24.60 87 GLU A C 1
ATOM 655 O O . GLU A 1 87 ? -32.910 -102.294 -26.789 1.00 25.47 87 GLU A O 1
ATOM 661 N N . ASP A 1 88 ? -31.168 -103.060 -27.980 1.00 23.85 88 ASP A N 1
ATOM 662 C CA . ASP A 1 88 ? -30.193 -102.277 -27.226 1.00 23.15 88 ASP A CA 1
ATOM 663 C C . ASP A 1 88 ? -29.963 -100.861 -27.752 1.00 23.35 88 ASP A C 1
ATOM 664 O O . ASP A 1 88 ? -29.196 -100.092 -27.168 1.00 23.27 88 ASP A O 1
ATOM 669 N N . LEU A 1 89 ? -30.615 -100.509 -28.855 1.00 22.47 89 LEU A N 1
ATOM 670 C CA . LEU A 1 89 ? -30.463 -99.162 -29.396 1.00 21.65 89 LEU A CA 1
ATOM 671 C C . LEU A 1 89 ? -31.067 -98.220 -28.369 1.00 19.50 89 LEU A C 1
ATOM 672 O O . LEU A 1 89 ? -32.255 -98.309 -28.066 1.00 19.90 89 LEU A O 1
ATOM 677 N N . ALA A 1 90 ? -30.248 -97.318 -27.839 1.00 19.25 90 ALA A N 1
ATOM 678 C CA . ALA A 1 90 ? -30.700 -96.386 -26.811 1.00 19.58 90 ALA A CA 1
ATOM 679 C C . ALA A 1 90 ? -29.513 -95.556 -26.347 1.00 18.59 90 ALA A C 1
ATOM 680 O O . ALA A 1 90 ? -28.404 -95.707 -26.862 1.00 17.84 90 ALA A O 1
ATOM 682 N N . VAL A 1 91 ? -29.752 -94.685 -25.371 1.00 19.21 91 VAL A N 1
ATOM 683 C CA . VAL A 1 91 ? -28.689 -93.856 -24.810 1.00 18.73 91 VAL A CA 1
ATOM 684 C C . VAL A 1 91 ? -28.364 -94.430 -23.437 1.00 18.71 91 VAL A C 1
ATOM 685 O O . VAL A 1 91 ? -29.264 -94.702 -22.645 1.00 18.46 91 VAL A O 1
ATOM 689 N N . TYR A 1 92 ? -27.083 -94.628 -23.156 1.00 17.28 92 TYR A N 1
ATOM 690 C CA . TYR A 1 92 ? -26.692 -95.171 -21.867 1.00 16.35 92 TYR A CA 1
ATOM 691 C C . TYR A 1 92 ? -26.066 -94.082 -21.012 1.00 15.25 92 TYR A C 1
ATOM 692 O O . TYR A 1 92 ? -25.137 -93.403 -21.440 1.00 15.07 92 TYR A O 1
ATOM 701 N N . TYR A 1 93 ? -26.600 -93.918 -19.805 1.00 16.08 93 TYR A N 1
ATOM 702 C CA . TYR A 1 93 ? -26.127 -92.901 -18.867 1.00 15.83 93 TYR A CA 1
ATOM 703 C C . TYR A 1 93 ? -25.539 -93.498 -17.594 1.00 16.29 93 TYR A C 1
ATOM 704 O O . TYR A 1 93 ? -26.062 -94.476 -17.066 1.00 16.74 93 TYR A O 1
ATOM 713 N N . CYS A 1 94 ? -24.463 -92.899 -17.091 1.00 14.40 94 CYS A N 1
ATOM 714 C CA . CYS A 1 94 ? -23.903 -93.344 -15.824 1.00 14.14 94 CYS A CA 1
ATOM 715 C C . CYS A 1 94 ? -24.274 -92.238 -14.850 1.00 15.16 94 CYS A C 1
ATOM 716 O O . CYS A 1 94 ? -24.498 -91.095 -15.263 1.00 14.69 94 CYS A O 1
ATOM 719 N N . GLN A 1 95 ? -24.343 -92.569 -13.568 1.00 13.48 95 GLN A N 1
ATOM 720 C CA . GLN A 1 95 ? -24.761 -91.594 -12.572 1.00 15.19 95 GLN A CA 1
ATOM 721 C C . GLN A 1 95 ? -23.973 -91.673 -11.275 1.00 14.77 95 GLN A C 1
ATOM 722 O O . GLN A 1 95 ? -23.743 -92.761 -10.741 1.00 14.10 95 GLN A O 1
ATOM 728 N N . ASN A 1 96 ? -23.546 -90.508 -10.795 1.00 14.03 96 ASN A N 1
ATOM 729 C CA . ASN A 1 96 ? -22.846 -90.402 -9.524 1.00 14.69 96 ASN A CA 1
ATOM 730 C C . ASN A 1 96 ? -23.945 -90.512 -8.476 1.00 14.20 96 ASN A C 1
ATOM 731 O O . ASN A 1 96 ? -24.823 -89.647 -8.390 1.00 14.70 96 ASN A O 1
ATOM 736 N N . ASP A 1 97 ? -23.926 -91.595 -7.709 1.00 14.41 97 ASP A N 1
ATOM 737 C CA . ASP A 1 97 ? -24.919 -91.797 -6.664 1.00 15.20 97 ASP A CA 1
ATOM 738 C C . ASP A 1 97 ? -24.163 -91.787 -5.336 1.00 15.93 97 ASP A C 1
ATOM 739 O O . ASP A 1 97 ? -24.646 -92.301 -4.330 1.00 16.69 97 ASP A O 1
ATOM 744 N N . TYR A 1 98 ? -22.977 -91.176 -5.347 1.00 15.94 98 TYR A N 1
ATOM 745 C CA . TYR A 1 98 ? -22.117 -91.111 -4.166 1.00 15.96 98 TYR A CA 1
ATOM 746 C C . TYR A 1 98 ? -22.393 -89.951 -3.216 1.00 15.92 98 TYR A C 1
ATOM 747 O O . TYR A 1 98 ? -22.536 -90.149 -2.006 1.00 17.25 98 TYR A O 1
ATOM 756 N N . SER A 1 99 ? -22.438 -88.739 -3.761 1.00 15.76 99 SER A N 1
ATOM 757 C CA . SER A 1 99 ? -22.691 -87.548 -2.960 1.00 17.17 99 SER A CA 1
ATOM 758 C C . SER A 1 99 ? -23.535 -86.523 -3.715 1.00 17.32 99 SER A C 1
ATOM 759 O O . SER A 1 99 ? -23.631 -86.556 -4.946 1.00 15.00 99 SER A O 1
ATOM 762 N N . TYR A 1 100 ? -24.145 -85.613 -2.962 1.00 17.12 100 TYR A N 1
ATOM 763 C CA . TYR A 1 100 ? -25.009 -84.583 -3.529 1.00 17.75 100 TYR A CA 1
ATOM 764 C C . TYR A 1 100 ? -24.254 -83.408 -4.139 1.00 17.72 100 TYR A C 1
ATOM 765 O O . TYR A 1 100 ? -23.204 -82.999 -3.637 1.00 19.64 100 TYR A O 1
ATOM 774 N N . PRO A 1 101 ? -24.784 -82.849 -5.238 1.00 17.58 101 PRO A N 1
ATOM 775 C CA . PRO A 1 101 ? -26.024 -83.289 -5.892 1.00 16.68 101 PRO A CA 1
ATOM 776 C C . PRO A 1 101 ? -25.767 -84.497 -6.788 1.00 16.52 101 PRO A C 1
ATOM 777 O O . PRO A 1 101 ? -24.675 -84.643 -7.339 1.00 16.22 101 PRO A O 1
ATOM 781 N N . LEU A 1 102 ? -26.761 -85.368 -6.931 1.00 14.95 102 LEU A N 1
ATOM 782 C CA . LEU A 1 102 ? -26.590 -86.529 -7.798 1.00 14.17 102 LEU A CA 1
ATOM 783 C C . LEU A 1 102 ? -26.388 -85.956 -9.202 1.00 14.36 102 LEU A C 1
ATOM 784 O O . LEU A 1 102 ? -27.051 -84.991 -9.576 1.00 13.76 102 LEU A O 1
ATOM 789 N N . THR A 1 103 ? -25.467 -86.531 -9.969 1.00 15.27 103 THR A N 1
ATOM 790 C CA . THR A 1 103 ? -25.203 -86.034 -11.315 1.00 14.64 103 THR A CA 1
ATOM 791 C C . THR A 1 103 ? -25.106 -87.156 -12.336 1.00 13.65 103 THR A C 1
ATOM 792 O O . THR A 1 103 ? -24.754 -88.288 -12.006 1.00 14.09 103 THR A O 1
ATOM 796 N N . PHE A 1 104 ? -25.413 -86.824 -13.585 1.00 13.69 104 PHE A N 1
ATOM 797 C CA . PHE A 1 104 ? -25.391 -87.798 -14.666 1.00 13.46 104 PHE A CA 1
ATOM 798 C C . PHE A 1 104 ? -24.418 -87.388 -15.756 1.00 13.22 104 PHE A C 1
ATOM 799 O O . PHE A 1 104 ? -24.120 -86.210 -15.919 1.00 13.61 104 PHE A O 1
ATOM 807 N N . GLY A 1 105 ? -23.942 -88.372 -16.510 1.00 14.63 105 GLY A N 1
ATOM 808 C CA . GLY A 1 105 ? -23.057 -88.081 -17.620 1.00 15.10 105 GLY A CA 1
ATOM 809 C C . GLY A 1 105 ? -23.941 -87.672 -18.789 1.00 16.02 105 GLY A C 1
ATOM 810 O O . GLY A 1 105 ? -25.166 -87.753 -18.691 1.00 14.38 105 GLY A O 1
ATOM 811 N N . ALA A 1 106 ? -23.337 -87.243 -19.895 1.00 15.83 106 ALA A N 1
ATOM 812 C CA . ALA A 1 106 ? -24.103 -86.820 -21.065 1.00 16.82 106 ALA A CA 1
ATOM 813 C C . ALA A 1 106 ? -24.557 -88.013 -21.897 1.00 17.97 106 ALA A C 1
ATOM 814 O O . ALA A 1 106 ? -25.255 -87.851 -22.900 1.00 19.76 106 ALA A O 1
ATOM 816 N N . GLY A 1 107 ? -24.137 -89.203 -21.481 1.00 17.41 107 GLY A N 1
ATOM 817 C CA . GLY A 1 107 ? -24.522 -90.425 -22.161 1.00 17.85 107 GLY A CA 1
ATOM 818 C C . GLY A 1 107 ? -23.775 -90.813 -23.423 1.00 19.11 107 GLY A C 1
ATOM 819 O O . GLY A 1 107 ? -23.066 -90.009 -24.036 1.00 18.09 107 GLY A O 1
ATOM 820 N N . THR A 1 108 ? -23.923 -92.084 -23.787 1.00 19.75 108 THR A N 1
ATOM 821 C CA . THR A 1 108 ? -23.335 -92.629 -25.004 1.00 19.39 108 THR A CA 1
ATOM 822 C C . THR A 1 108 ? -24.523 -93.181 -25.780 1.00 19.85 108 THR A C 1
ATOM 823 O O . THR A 1 108 ? -25.218 -94.082 -25.307 1.00 18.32 108 THR A O 1
ATOM 827 N N . LYS A 1 109 ? -24.763 -92.633 -26.964 1.00 20.44 109 LYS A N 1
ATOM 828 C CA . LYS A 1 109 ? -25.880 -93.079 -27.778 1.00 22.71 109 LYS A CA 1
ATOM 829 C C . LYS A 1 109 ? -25.456 -94.165 -28.756 1.00 22.90 109 LYS A C 1
ATOM 830 O O . LYS A 1 109 ? -24.508 -93.984 -29.520 1.00 21.61 109 LYS A O 1
ATOM 836 N N . LEU A 1 110 ? -26.144 -95.302 -28.707 1.00 22.15 110 LEU A N 1
ATOM 837 C CA . LEU A 1 110 ? -25.864 -96.398 -29.626 1.00 22.45 110 LEU A CA 1
ATOM 838 C C . LEU A 1 110 ? -26.838 -96.177 -30.775 1.00 23.48 110 LEU A C 1
ATOM 839 O O . LEU A 1 110 ? -28.054 -96.182 -30.577 1.00 23.43 110 LEU A O 1
ATOM 844 N N . GLU A 1 111 ? -26.303 -95.974 -31.971 1.00 24.61 111 GLU A N 1
ATOM 845 C CA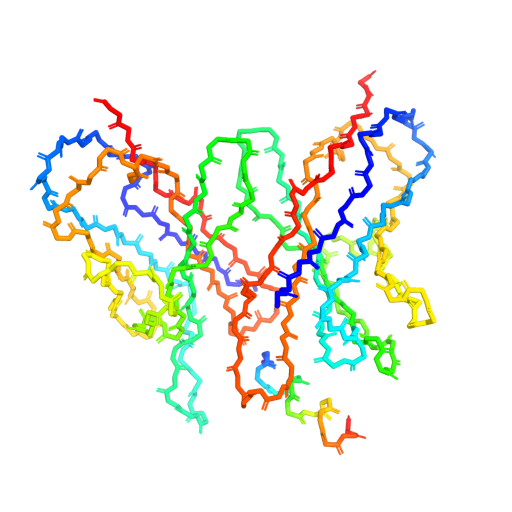 . GLU A 1 111 ? -27.142 -95.703 -33.128 1.00 26.07 111 GLU A CA 1
ATOM 846 C C . GLU A 1 111 ? -26.989 -96.729 -34.243 1.00 24.43 111 GLU A C 1
ATOM 847 O O . GLU A 1 111 ? -25.965 -97.395 -34.351 1.00 24.40 111 GLU A O 1
ATOM 853 N N . PRO A 1 112 ? -28.025 -96.870 -35.086 1.00 23.73 112 PRO A N 1
ATOM 854 C CA . PRO A 1 112 ? -28.035 -97.808 -36.209 1.00 24.80 112 PRO A CA 1
ATOM 855 C C . PRO A 1 112 ? -27.146 -97.313 -37.347 1.00 25.98 112 PRO A C 1
ATOM 856 O O . PRO A 1 112 ? -26.614 -98.160 -38.093 1.00 29.44 112 PRO A O 1
ATOM 860 N N . GLU B 2 1 ? -45.928 -106.201 -7.813 1.00 45.27 1 GLU B N 1
ATOM 861 C CA . GLU B 2 1 ? -45.838 -105.233 -8.945 1.00 43.44 1 GLU B CA 1
ATOM 862 C C . GLU B 2 1 ? -45.728 -103.824 -8.373 1.00 41.47 1 GLU B C 1
ATOM 863 O O . GLU B 2 1 ? -46.551 -103.404 -7.556 1.00 42.20 1 GLU B O 1
ATOM 869 N N . VAL B 2 2 ? -44.710 -103.094 -8.812 1.00 37.85 2 VAL B N 1
ATOM 870 C CA . VAL B 2 2 ? -44.477 -101.740 -8.332 1.00 33.68 2 VAL B CA 1
ATOM 871 C C . VAL B 2 2 ? -44.321 -100.749 -9.479 1.00 31.41 2 VAL B C 1
ATOM 872 O O . VAL B 2 2 ? -43.602 -101.011 -10.443 1.00 30.93 2 VAL B O 1
ATOM 876 N N . GLN B 2 3 ? -44.995 -99.608 -9.367 1.00 27.38 3 GLN B N 1
ATOM 877 C CA . GLN B 2 3 ? -44.914 -98.587 -10.399 1.00 25.31 3 GLN B CA 1
ATOM 878 C C . GLN B 2 3 ? -45.162 -97.182 -9.860 1.00 21.00 3 GLN B C 1
ATOM 879 O O . GLN B 2 3 ? -45.649 -97.001 -8.743 1.00 20.19 3 GLN B O 1
ATOM 885 N N . LEU B 2 4 ? -44.789 -96.194 -10.661 1.00 19.22 4 LEU B N 1
ATOM 886 C CA . LEU B 2 4 ? -44.973 -94.789 -10.317 1.00 16.88 4 LEU B CA 1
ATOM 887 C C . LEU B 2 4 ? -45.809 -94.182 -11.437 1.00 17.79 4 LEU B C 1
ATOM 888 O O . LEU B 2 4 ? -45.437 -94.249 -12.611 1.00 18.88 4 LEU B O 1
ATOM 893 N N . GLN B 2 5 ? -46.945 -93.601 -11.069 1.00 15.32 5 GLN B N 1
ATOM 894 C CA . GLN B 2 5 ? -47.866 -93.010 -12.033 1.00 16.15 5 GLN B CA 1
ATOM 895 C C . GLN B 2 5 ? -47.723 -91.497 -12.060 1.00 15.39 5 GLN B C 1
ATOM 896 O O . GLN B 2 5 ? -47.899 -90.838 -11.039 1.00 18.09 5 GLN B O 1
ATOM 902 N N . GLN B 2 6 ? -47.414 -90.945 -13.226 1.00 14.59 6 GLN B N 1
ATOM 903 C CA . GLN B 2 6 ? -47.237 -89.504 -13.328 1.00 14.86 6 GLN B CA 1
ATOM 904 C C . GLN B 2 6 ? -48.364 -88.780 -14.047 1.00 15.37 6 GLN B C 1
ATOM 905 O O . GLN B 2 6 ? -48.965 -89.310 -14.979 1.00 16.02 6 GLN B O 1
ATOM 911 N N . SER B 2 7 ? -48.639 -87.551 -13.611 1.00 15.23 7 SER B N 1
ATOM 912 C CA . SER B 2 7 ? -49.710 -86.756 -14.195 1.00 17.33 7 SER B CA 1
ATOM 913 C C . SER B 2 7 ? -49.528 -86.387 -15.670 1.00 17.89 7 SER B C 1
ATOM 914 O O . SER B 2 7 ? -48.426 -86.472 -16.227 1.00 18.23 7 SER B O 1
ATOM 917 N N . GLY B 2 8 ? -50.630 -85.979 -16.293 1.00 16.95 8 GLY B N 1
ATOM 918 C CA . GLY B 2 8 ? -50.620 -85.626 -17.702 1.00 18.98 8 GLY B CA 1
ATOM 919 C C . GLY B 2 8 ? -49.875 -84.369 -18.111 1.00 18.97 8 GLY B C 1
ATOM 920 O O . GLY B 2 8 ? -49.532 -83.521 -17.281 1.00 19.50 8 GLY B O 1
ATOM 921 N N . ALA B 2 9 ? -49.638 -84.258 -19.416 1.00 18.06 9 ALA B N 1
ATOM 922 C CA . ALA B 2 9 ? -48.935 -83.126 -20.003 1.00 18.17 9 ALA B CA 1
ATOM 923 C C . ALA B 2 9 ? -49.521 -81.811 -19.529 1.00 19.05 9 ALA B C 1
ATOM 924 O O . ALA B 2 9 ? -50.738 -81.666 -19.420 1.00 17.29 9 ALA B O 1
ATOM 926 N N . GLU B 2 10 ? -48.640 -80.852 -19.267 1.00 18.63 10 GLU B N 1
ATOM 927 C CA . GLU B 2 10 ? -49.038 -79.534 -18.801 1.00 20.42 10 GLU B CA 1
ATOM 928 C C . GLU B 2 10 ? -48.555 -78.424 -19.729 1.00 19.35 10 GLU B C 1
ATOM 929 O O . GLU B 2 10 ? -47.367 -78.328 -20.027 1.00 20.72 10 GLU B O 1
ATOM 935 N N . LEU B 2 11 ? -49.486 -77.594 -20.185 1.00 18.00 11 LEU B N 1
ATOM 936 C CA . LEU B 2 11 ? -49.156 -76.455 -21.034 1.00 20.07 11 LEU B CA 1
ATOM 937 C C . LEU B 2 11 ? -49.398 -75.287 -20.087 1.00 19.38 11 LEU B C 1
ATOM 938 O O . LEU B 2 11 ? -50.538 -75.032 -19.695 1.00 21.59 11 LEU B O 1
ATOM 943 N N . VAL B 2 12 ? -48.333 -74.585 -19.711 1.00 18.41 12 VAL B N 1
ATOM 944 C CA . VAL B 2 12 ? -48.458 -73.492 -18.757 1.00 20.02 12 VAL B CA 1
ATOM 945 C C . VAL B 2 12 ? -47.821 -72.182 -19.204 1.00 20.42 12 VAL B C 1
ATOM 946 O O . VAL B 2 12 ? -46.750 -72.174 -19.815 1.00 19.40 12 VAL B O 1
ATOM 950 N N . ARG B 2 13 ? -48.482 -71.074 -18.875 1.00 21.62 13 ARG B N 1
ATOM 951 C CA . ARG B 2 13 ? -47.989 -69.753 -19.235 1.00 22.09 13 ARG B CA 1
ATOM 952 C C . ARG B 2 13 ? -46.817 -69.326 -18.357 1.00 24.17 13 ARG B C 1
ATOM 953 O O . ARG B 2 13 ? -46.720 -69.717 -17.189 1.00 22.32 13 ARG B O 1
ATOM 961 N N . PRO B 2 14 ? -45.897 -68.524 -18.917 1.00 24.21 14 PRO B N 1
ATOM 962 C CA . PRO B 2 14 ? -44.732 -68.044 -18.170 1.00 25.49 14 PRO B CA 1
ATOM 963 C C . PRO B 2 14 ? -45.200 -67.249 -16.954 1.00 26.27 14 PRO B C 1
ATOM 964 O O . PRO B 2 14 ? -46.210 -66.543 -17.023 1.00 26.86 14 PRO B O 1
ATOM 968 N N . GLY B 2 15 ? -44.476 -67.369 -15.845 1.00 24.91 15 GLY B N 1
ATOM 969 C CA . GLY B 2 15 ? -44.842 -66.637 -14.644 1.00 24.37 15 GLY B CA 1
ATOM 970 C C . GLY B 2 15 ? -45.761 -67.397 -13.706 1.00 24.51 15 GLY B C 1
ATOM 971 O O . GLY B 2 15 ? -45.896 -67.044 -12.530 1.00 24.41 15 GLY B O 1
ATOM 972 N N . ALA B 2 16 ? -46.403 -68.438 -14.223 1.00 22.75 16 ALA B N 1
ATOM 973 C CA . ALA B 2 16 ? -47.309 -69.247 -13.416 1.00 22.12 16 ALA B CA 1
ATOM 974 C C . ALA B 2 16 ? -46.533 -70.365 -12.737 1.00 21.89 16 ALA B C 1
ATOM 975 O O . ALA B 2 16 ? -45.313 -70.469 -12.889 1.00 20.63 16 ALA B O 1
ATOM 977 N N . SER B 2 17 ? -47.248 -71.194 -11.984 1.00 21.35 17 SER B N 1
ATOM 978 C CA . SER B 2 17 ? -46.649 -72.323 -11.290 1.00 20.57 17 SER B CA 1
ATOM 979 C C . SER B 2 17 ? -47.407 -73.567 -11.715 1.00 19.38 17 SER B C 1
ATOM 980 O O . SER B 2 17 ? -48.536 -73.483 -12.204 1.00 19.35 17 SER B O 1
ATOM 983 N N . VAL B 2 18 ? -46.791 -74.727 -11.537 1.00 19.05 18 VAL B N 1
ATOM 984 C CA . VAL B 2 18 ? -47.456 -75.971 -11.880 1.00 17.84 18 VAL B CA 1
ATOM 985 C C . VAL B 2 18 ? -47.018 -77.042 -10.895 1.00 17.16 18 VAL B C 1
ATOM 986 O O . VAL B 2 18 ? -45.867 -77.056 -10.465 1.00 18.08 18 VAL B O 1
ATOM 990 N N . LYS B 2 19 ? -47.941 -77.922 -10.523 1.00 15.92 19 LYS B N 1
ATOM 991 C CA . LYS B 2 19 ? -47.615 -78.990 -9.589 1.00 16.67 19 LYS B CA 1
ATOM 992 C C . LYS B 2 19 ? -47.845 -80.334 -10.264 1.00 15.06 19 LYS B C 1
ATOM 993 O O . LYS B 2 19 ? -48.953 -80.647 -10.692 1.00 17.23 19 LYS B O 1
ATOM 999 N N . LEU B 2 20 ? -46.776 -81.116 -10.360 1.00 15.72 20 LEU B N 1
ATOM 1000 C CA . LEU B 2 20 ? -46.820 -82.430 -10.983 1.00 16.32 20 LEU B CA 1
ATOM 1001 C C . LEU B 2 20 ? -46.991 -83.482 -9.902 1.00 16.99 20 LEU B C 1
ATOM 1002 O O . LEU B 2 20 ? -46.484 -83.316 -8.794 1.00 15.78 20 LEU B O 1
ATOM 1007 N N . SER B 2 21 ? -47.704 -84.559 -10.221 1.00 16.33 21 SER B N 1
ATOM 1008 C CA . SER B 2 21 ? -47.918 -85.621 -9.249 1.00 16.95 21 SER B CA 1
ATOM 1009 C C . SER B 2 21 ? -47.266 -86.929 -9.682 1.00 17.44 21 SER B C 1
ATOM 1010 O O . SER B 2 21 ? -47.094 -87.200 -10.871 1.00 15.81 21 SER B O 1
ATOM 1013 N N . CYS B 2 22 ? -46.904 -87.727 -8.688 1.00 15.62 22 CYS B N 1
ATOM 1014 C CA . CYS B 2 22 ? -46.254 -89.013 -8.891 1.00 14.67 22 CYS B CA 1
ATOM 1015 C C . CYS B 2 22 ? -46.865 -89.935 -7.852 1.00 15.73 22 CYS B C 1
ATOM 1016 O O . CYS B 2 22 ? -46.477 -89.909 -6.682 1.00 15.47 22 CYS B O 1
ATOM 1019 N N . THR B 2 23 ? -47.827 -90.742 -8.285 1.00 16.45 23 THR B N 1
ATOM 1020 C CA . THR B 2 23 ? -48.523 -91.657 -7.391 1.00 15.55 23 THR B CA 1
ATOM 1021 C C . THR B 2 23 ? -47.912 -93.052 -7.441 1.00 17.49 23 THR B C 1
ATOM 1022 O O . THR B 2 23 ? -47.781 -93.654 -8.508 1.00 16.62 23 THR B O 1
ATOM 1026 N N . ALA B 2 24 ? -47.530 -93.555 -6.275 1.00 17.37 24 ALA B N 1
ATOM 1027 C CA . ALA B 2 24 ? -46.923 -94.873 -6.180 1.00 19.81 24 ALA B CA 1
ATOM 1028 C C . ALA B 2 24 ? -48.014 -95.917 -6.051 1.00 20.66 24 ALA B C 1
ATOM 1029 O O . ALA B 2 24 ? -49.063 -95.657 -5.466 1.00 19.49 24 ALA B O 1
ATOM 1031 N N . SER B 2 25 ? -47.752 -97.101 -6.595 1.00 21.48 25 SER B N 1
ATOM 1032 C CA . SER B 2 25 ? -48.699 -98.204 -6.554 1.00 23.81 25 SER B CA 1
ATOM 1033 C C . SER B 2 25 ? -47.899 -99.486 -6.343 1.00 25.26 25 SER B C 1
ATOM 1034 O O . SER B 2 25 ? -46.952 -99.765 -7.084 1.00 24.83 25 SER B O 1
ATOM 1037 N N . GLY B 2 26 ? -48.270 -100.256 -5.326 1.00 25.41 26 GLY B N 1
ATOM 1038 C CA . GLY B 2 26 ? -47.553 -101.489 -5.048 1.00 24.88 26 GLY B CA 1
ATOM 1039 C C . GLY B 2 26 ? -46.671 -101.369 -3.822 1.00 24.79 26 GLY B C 1
ATOM 1040 O O . GLY B 2 26 ? -46.154 -102.367 -3.321 1.00 24.69 26 GLY B O 1
ATOM 1041 N N . PHE B 2 27 ? -46.489 -100.143 -3.339 1.00 23.58 27 PHE B N 1
ATOM 1042 C CA . PHE B 2 27 ? -45.673 -99.894 -2.154 1.00 23.65 27 PHE B CA 1
ATOM 1043 C C . PHE B 2 27 ? -46.052 -98.550 -1.541 1.00 23.14 27 PHE B C 1
ATOM 1044 O O . PHE B 2 27 ? -46.667 -97.713 -2.201 1.00 23.03 27 PHE B O 1
ATOM 1052 N N . ASN B 2 28 ? -45.688 -98.352 -0.280 1.00 23.23 28 ASN B N 1
ATOM 1053 C CA . ASN B 2 28 ? -45.989 -97.108 0.419 1.00 24.60 28 ASN B CA 1
ATOM 1054 C C . ASN B 2 28 ? -44.756 -96.216 0.357 1.00 23.77 28 ASN B C 1
ATOM 1055 O O . ASN B 2 28 ? -43.655 -96.648 0.697 1.00 23.47 28 ASN B O 1
ATOM 1060 N N . ILE B 2 29 ? -44.939 -94.966 -0.053 1.00 22.68 29 ILE B N 1
ATOM 1061 C CA . ILE B 2 29 ? -43.808 -94.058 -0.178 1.00 21.26 29 ILE B CA 1
ATOM 1062 C C . ILE B 2 29 ? -43.100 -93.692 1.123 1.00 20.22 29 ILE B C 1
ATOM 1063 O O . ILE B 2 29 ? -42.022 -93.108 1.097 1.00 19.71 29 ILE B O 1
ATOM 1068 N N . LYS B 2 30 ? -43.681 -94.038 2.266 1.00 22.27 30 LYS B N 1
ATOM 1069 C CA . LYS B 2 30 ? -43.024 -93.717 3.525 1.00 23.12 30 LYS B CA 1
ATOM 1070 C C . LYS B 2 30 ? -41.744 -94.550 3.681 1.00 23.22 30 LYS B C 1
ATOM 1071 O O . LYS B 2 30 ? -40.899 -94.263 4.531 1.00 23.72 30 LYS B O 1
ATOM 1077 N N . ASP B 2 31 ? -41.598 -95.575 2.848 1.00 22.01 31 ASP B N 1
ATOM 1078 C CA . ASP B 2 31 ? -40.421 -96.444 2.892 1.00 24.78 31 ASP B CA 1
ATOM 1079 C C . ASP B 2 31 ? -39.458 -96.130 1.743 1.00 24.18 31 ASP B C 1
ATOM 1080 O O . ASP B 2 31 ? -38.551 -96.913 1.455 1.00 21.92 31 ASP B O 1
ATOM 1085 N N . ASP B 2 32 ? -39.644 -94.980 1.096 1.00 24.01 32 ASP B N 1
ATOM 1086 C CA . ASP B 2 32 ? -38.796 -94.614 -0.039 1.00 23.13 32 ASP B CA 1
ATOM 1087 C C . ASP B 2 32 ? -38.513 -93.127 -0.183 1.00 22.77 32 ASP B C 1
ATOM 1088 O O . ASP B 2 32 ? -39.377 -92.294 0.084 1.00 26.07 32 ASP B O 1
ATOM 1093 N N . PHE B 2 33 ? -37.305 -92.798 -0.626 1.00 19.31 33 PHE B N 1
ATOM 1094 C CA . PHE B 2 33 ? -36.969 -91.407 -0.896 1.00 17.47 33 PHE B CA 1
ATOM 1095 C C . PHE B 2 33 ? -37.592 -91.221 -2.279 1.00 16.76 33 PHE B C 1
ATOM 1096 O O . PHE B 2 33 ? -37.482 -92.106 -3.126 1.00 16.48 33 PHE B O 1
ATOM 1104 N N . MET B 2 34 ? -38.266 -90.098 -2.505 1.00 15.11 34 MET B N 1
ATOM 1105 C CA . MET B 2 34 ? -38.902 -89.847 -3.794 1.00 16.11 34 MET B CA 1
ATOM 1106 C C . MET B 2 34 ? -38.126 -88.742 -4.493 1.00 16.41 34 MET B C 1
ATOM 1107 O O . MET B 2 34 ? -37.991 -87.640 -3.962 1.00 15.78 34 MET B O 1
ATOM 1112 N N . HIS B 2 35 ? -37.609 -89.062 -5.678 1.00 14.82 35 HIS B N 1
ATOM 1113 C CA . HIS B 2 35 ? -36.789 -88.144 -6.470 1.00 15.46 35 HIS B CA 1
ATOM 1114 C C . HIS B 2 35 ? -37.462 -87.562 -7.710 1.00 14.46 35 HIS B C 1
ATOM 1115 O O . HIS B 2 35 ? -38.386 -88.146 -8.265 1.00 12.91 35 HIS B O 1
ATOM 1122 N N . TRP B 2 36 ? -36.965 -86.404 -8.143 1.00 15.55 36 TRP B N 1
ATOM 1123 C CA . TRP B 2 36 ? -37.447 -85.748 -9.352 1.00 14.04 36 TRP B CA 1
ATOM 1124 C C . TRP B 2 36 ? -36.224 -85.437 -10.210 1.00 13.71 36 TRP B C 1
ATOM 1125 O O . TRP B 2 36 ? -35.198 -84.988 -9.699 1.00 14.47 36 TRP B O 1
ATOM 1136 N N . VAL B 2 37 ? -36.340 -85.693 -11.511 1.00 12.12 37 VAL B N 1
ATOM 1137 C CA . VAL B 2 37 ? -35.256 -85.471 -12.464 1.00 14.81 37 VAL B CA 1
ATOM 1138 C C . VAL B 2 37 ? -35.813 -84.759 -13.691 1.00 14.62 37 VAL B C 1
ATOM 1139 O O . VAL B 2 37 ? -36.908 -85.074 -14.151 1.00 14.65 37 VAL B O 1
ATOM 1143 N N . LYS B 2 38 ? -35.056 -83.794 -14.203 1.00 15.21 38 LYS B N 1
ATOM 1144 C CA . LYS B 2 38 ? -35.452 -83.018 -15.377 1.00 15.27 38 LYS B CA 1
ATOM 1145 C C . LYS B 2 38 ? -34.649 -83.415 -16.616 1.00 14.96 38 LYS B C 1
ATOM 1146 O O . LYS B 2 38 ? -33.476 -83.777 -16.517 1.00 14.68 38 LYS B O 1
ATOM 1152 N N . GLN B 2 39 ? -35.283 -83.350 -17.783 1.00 15.10 39 GLN B N 1
ATOM 1153 C CA . GLN B 2 39 ? -34.601 -83.674 -19.032 1.00 16.58 39 GLN B CA 1
ATOM 1154 C C . GLN B 2 39 ? -35.138 -82.807 -20.162 1.00 18.58 39 GLN B C 1
ATOM 1155 O O . GLN B 2 39 ? -36.251 -83.015 -20.647 1.00 16.65 39 GLN B O 1
ATOM 1161 N N . ARG B 2 40 ? -34.343 -81.821 -20.564 1.00 22.20 40 ARG B N 1
ATOM 1162 C CA . ARG B 2 40 ? -34.745 -80.925 -21.639 1.00 26.12 40 ARG B CA 1
ATOM 1163 C C . ARG B 2 40 ? -34.677 -81.659 -22.967 1.00 27.98 40 ARG B C 1
ATOM 1164 O O . ARG B 2 40 ? -33.922 -82.624 -23.117 1.00 27.47 40 ARG B O 1
ATOM 1172 N N . PRO B 2 41 ? -35.465 -81.205 -23.956 1.00 30.03 41 PRO B N 1
ATOM 1173 C CA . PRO B 2 41 ? -35.493 -81.825 -25.282 1.00 31.45 41 PRO B CA 1
ATOM 1174 C C . PRO B 2 41 ? -34.093 -82.026 -25.851 1.00 32.70 41 PRO B C 1
ATOM 1175 O O . PRO B 2 41 ? -33.313 -81.076 -25.955 1.00 33.26 41 PRO B O 1
ATOM 1179 N N . GLU B 2 42 ? -33.785 -83.270 -26.204 1.00 34.41 42 GLU B N 1
ATOM 1180 C CA . GLU B 2 42 ? -32.494 -83.635 -26.781 1.00 36.36 42 GLU B CA 1
ATOM 1181 C C . GLU B 2 42 ? -31.327 -83.469 -25.812 1.00 35.23 42 GLU B C 1
ATOM 1182 O O . GLU B 2 42 ? -30.168 -83.491 -26.224 1.00 36.13 42 GLU B O 1
ATOM 1188 N N . GLN B 2 43 ? -31.627 -83.307 -24.527 1.00 33.73 43 GLN B N 1
ATOM 1189 C CA . GLN B 2 43 ? -30.577 -83.131 -23.529 1.00 31.61 43 GLN B CA 1
ATOM 1190 C C . GLN B 2 43 ? -30.474 -84.264 -22.518 1.00 28.74 43 GLN B C 1
ATOM 1191 O O . GLN B 2 43 ? -31.229 -85.236 -22.568 1.00 29.25 43 GLN B O 1
ATOM 1197 N N . GLY B 2 44 ? -29.528 -84.116 -21.595 1.00 26.95 44 GLY B N 1
ATOM 1198 C CA . GLY B 2 44 ? -29.304 -85.120 -20.573 1.00 23.71 44 GLY B CA 1
ATOM 1199 C C . GLY B 2 44 ? -30.203 -84.991 -19.358 1.00 21.74 44 GLY B C 1
ATOM 1200 O O . GLY B 2 44 ? -31.125 -84.177 -19.331 1.00 20.22 44 GLY B O 1
ATOM 1201 N N . LEU B 2 45 ? -29.913 -85.800 -18.344 1.00 20.67 45 LEU B N 1
ATOM 1202 C CA . LEU B 2 45 ? -30.684 -85.831 -17.110 1.00 19.07 45 LEU B CA 1
ATOM 1203 C C . LEU B 2 45 ? -30.128 -84.895 -16.040 1.00 17.92 45 LEU B C 1
ATOM 1204 O O . LEU B 2 45 ? -28.919 -84.839 -15.809 1.00 16.95 45 LEU B O 1
ATOM 1209 N N . GLU B 2 46 ? -31.024 -84.159 -15.391 1.00 17.38 46 GLU B N 1
ATOM 1210 C CA . GLU B 2 46 ? -30.642 -83.224 -14.340 1.00 18.74 46 GLU B CA 1
ATOM 1211 C C . GLU B 2 46 ? -31.406 -83.539 -13.060 1.00 17.58 46 GLU B C 1
ATOM 1212 O O . GLU B 2 46 ? -32.626 -83.414 -13.024 1.00 18.79 46 GLU B O 1
ATOM 1218 N N . TRP B 2 47 ? -30.693 -83.927 -12.008 1.00 16.74 47 TRP B N 1
ATOM 1219 C CA . TRP B 2 47 ? -31.338 -84.236 -10.739 1.00 15.15 47 TRP B CA 1
ATOM 1220 C C . TRP B 2 47 ? -31.884 -82.946 -10.130 1.00 16.05 47 TRP B C 1
ATOM 1221 O O . TRP B 2 47 ? -31.186 -81.935 -10.077 1.00 15.27 47 TRP B O 1
ATOM 1232 N N . ILE B 2 48 ? -33.131 -82.976 -9.672 1.00 15.12 48 ILE B N 1
ATOM 1233 C CA . ILE B 2 48 ? -33.730 -81.794 -9.067 1.00 14.94 48 ILE B CA 1
ATOM 1234 C C . ILE B 2 48 ? -33.640 -81.866 -7.550 1.00 16.05 48 ILE B C 1
ATOM 1235 O O . ILE B 2 48 ? -3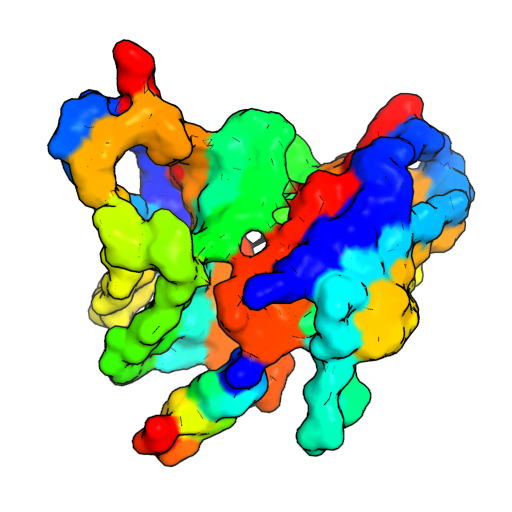3.235 -80.906 -6.895 1.00 17.04 48 ILE B O 1
ATOM 1240 N N . GLY B 2 49 ? -34.014 -83.013 -6.993 1.00 14.05 49 GLY B N 1
ATOM 1241 C CA . GLY B 2 49 ? -33.974 -83.178 -5.552 1.00 15.11 49 GLY B CA 1
ATOM 1242 C C . GLY B 2 49 ? -34.784 -84.381 -5.110 1.00 15.14 49 GLY B C 1
ATOM 1243 O O . GLY B 2 49 ? -35.268 -85.156 -5.939 1.00 14.65 49 GLY B O 1
ATOM 1244 N N . ARG B 2 50 ? -34.932 -84.548 -3.802 1.00 15.69 50 ARG B N 1
ATOM 1245 C CA . ARG B 2 50 ? -35.701 -85.664 -3.271 1.00 15.90 50 ARG B CA 1
ATOM 1246 C C . ARG B 2 50 ? -36.294 -85.332 -1.917 1.00 16.23 50 ARG B C 1
ATOM 1247 O O . ARG B 2 50 ? -35.907 -84.354 -1.280 1.00 16.49 50 ARG B O 1
ATOM 1255 N N . ILE B 2 51 ? -37.238 -86.158 -1.484 1.00 15.72 51 ILE B N 1
ATOM 1256 C CA . ILE B 2 51 ? -37.868 -85.979 -0.186 1.00 15.73 51 ILE B CA 1
ATOM 1257 C C . ILE B 2 51 ? -38.042 -87.337 0.479 1.00 17.56 51 ILE B C 1
ATOM 1258 O O . ILE B 2 51 ? -38.219 -88.354 -0.197 1.00 19.03 51 ILE B O 1
ATOM 1263 N N . ASP B 2 52 ? -37.955 -87.343 1.804 1.00 17.71 52 ASP B N 1
ATOM 1264 C CA . ASP B 2 52 ? -38.146 -88.542 2.610 1.00 19.79 52 ASP B CA 1
ATOM 1265 C C . ASP B 2 52 ? -39.550 -88.329 3.165 1.00 19.15 52 ASP B C 1
ATOM 1266 O O . ASP B 2 52 ? -39.745 -87.531 4.079 1.00 21.90 52 ASP B O 1
ATOM 1271 N N . PRO B 2 53 ? -40.553 -89.029 2.609 1.00 19.76 53 PRO B N 1
ATOM 1272 C CA . PRO B 2 53 ? -41.940 -88.885 3.063 1.00 19.54 53 PRO B CA 1
ATOM 1273 C C . PRO B 2 53 ? -42.178 -89.181 4.540 1.00 21.25 53 PRO B C 1
ATOM 1274 O O . PRO B 2 53 ? -43.136 -88.683 5.125 1.00 21.09 53 PRO B O 1
ATOM 1278 N N . ALA B 2 54 ? -41.310 -89.987 5.141 1.00 21.86 54 ALA B N 1
AT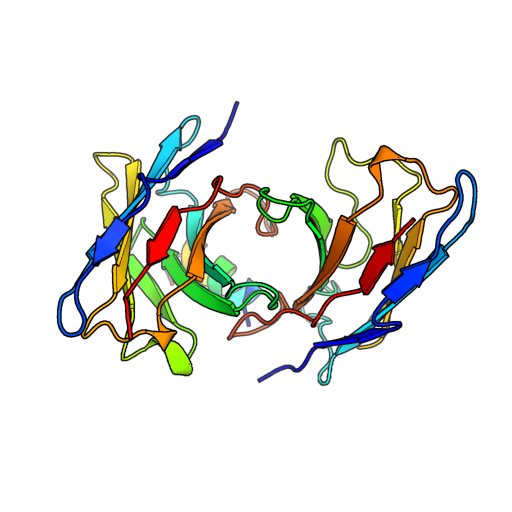OM 1279 C CA . ALA B 2 54 ? -41.467 -90.339 6.549 1.00 23.25 54 ALA B CA 1
ATOM 1280 C C . ALA B 2 54 ? -41.320 -89.140 7.486 1.00 24.82 54 ALA B C 1
ATOM 1281 O O . ALA B 2 54 ? -42.027 -89.046 8.493 1.00 25.00 54 ALA B O 1
ATOM 1283 N N . ASN B 2 55 ? -40.411 -88.226 7.157 1.00 25.00 55 ASN B N 1
ATOM 1284 C CA . ASN B 2 55 ? -40.176 -87.049 7.995 1.00 25.94 55 ASN B CA 1
ATOM 1285 C C . ASN B 2 55 ? -40.144 -85.740 7.212 1.00 26.56 55 ASN B C 1
ATOM 1286 O O . ASN B 2 55 ? -39.869 -84.677 7.777 1.00 26.61 55 ASN B O 1
ATOM 1291 N N . ASP B 2 56 ? -40.416 -85.821 5.913 1.00 24.71 56 ASP B N 1
ATOM 1292 C CA . ASP B 2 56 ? -40.412 -84.652 5.038 1.00 23.40 56 ASP B CA 1
ATOM 1293 C C . ASP B 2 56 ? -39.041 -84.003 4.880 1.00 23.38 56 ASP B C 1
ATOM 1294 O O . ASP B 2 56 ? -38.942 -82.820 4.547 1.00 22.63 56 ASP B O 1
ATOM 1299 N N . ASN B 2 57 ? -37.984 -84.773 5.112 1.00 21.35 57 ASN B N 1
ATOM 1300 C CA . ASN B 2 57 ? -36.629 -84.252 4.964 1.00 22.22 57 ASN B CA 1
ATOM 1301 C C . ASN B 2 57 ? -36.342 -84.127 3.468 1.00 21.37 57 ASN B C 1
ATOM 1302 O O . ASN B 2 57 ? -36.484 -85.096 2.722 1.00 19.36 57 ASN B O 1
ATOM 1307 N N . THR B 2 58 ? -35.946 -82.936 3.029 1.00 19.46 58 THR B N 1
ATOM 1308 C CA . THR B 2 58 ? -35.666 -82.718 1.612 1.00 19.28 58 THR B CA 1
ATOM 1309 C C . THR B 2 58 ? -34.217 -82.362 1.320 1.00 19.76 58 THR B C 1
ATOM 1310 O O . THR B 2 58 ? -33.465 -81.954 2.209 1.00 20.94 58 THR B O 1
ATOM 1314 N N . LYS B 2 59 ? -33.838 -82.527 0.057 1.00 18.56 59 LYS B N 1
ATOM 1315 C CA . LYS B 2 59 ? -32.498 -82.200 -0.410 1.00 19.17 59 LYS B CA 1
ATOM 1316 C C . LYS B 2 59 ? -32.648 -81.792 -1.870 1.00 18.57 59 LYS B C 1
ATOM 1317 O O . LYS B 2 59 ? -33.228 -82.528 -2.663 1.00 18.24 59 LYS B O 1
ATOM 1323 N N . TYR B 2 60 ? -32.156 -80.609 -2.219 1.00 17.86 60 TYR B N 1
ATOM 1324 C CA . TYR B 2 60 ? -32.255 -80.141 -3.597 1.00 17.82 60 TYR B CA 1
ATOM 1325 C C . TYR B 2 60 ? -30.892 -79.895 -4.219 1.00 18.99 60 TYR B C 1
ATOM 1326 O O . TYR B 2 60 ? -29.896 -79.708 -3.517 1.00 20.37 60 TYR B O 1
ATOM 1335 N N . ALA B 2 61 ? -30.850 -79.909 -5.547 1.00 18.76 61 ALA B N 1
ATOM 1336 C CA . ALA B 2 61 ? -29.619 -79.594 -6.250 1.00 18.19 61 ALA B CA 1
ATOM 1337 C C . ALA B 2 61 ? -29.659 -78.075 -6.119 1.00 19.40 61 ALA B C 1
ATOM 1338 O O . ALA B 2 61 ? -30.723 -77.469 -6.259 1.00 18.34 61 ALA B O 1
ATOM 1340 N N . PRO B 2 62 ? -28.518 -77.440 -5.823 1.00 19.83 62 PRO B N 1
ATOM 1341 C CA . PRO B 2 62 ? -28.507 -75.981 -5.679 1.00 21.70 62 PRO B CA 1
ATOM 1342 C C . PRO B 2 62 ? -29.221 -75.195 -6.780 1.00 20.94 62 PRO B C 1
ATOM 1343 O O . PRO B 2 62 ? -30.003 -74.289 -6.489 1.00 20.11 62 PRO B O 1
ATOM 1347 N N . LYS B 2 63 ? -28.965 -75.546 -8.037 1.00 21.01 63 LYS B N 1
ATOM 1348 C CA . LYS B 2 63 ? -29.576 -74.838 -9.160 1.00 23.20 63 LYS B CA 1
ATOM 1349 C C . LYS B 2 63 ? -31.104 -74.866 -9.195 1.00 23.25 63 LYS B C 1
ATOM 1350 O O . LYS B 2 63 ? -31.721 -74.043 -9.873 1.00 24.34 63 LYS B O 1
ATOM 1356 N N . PHE B 2 64 ? -31.715 -75.798 -8.467 1.00 21.71 64 PHE B N 1
ATOM 1357 C CA . PHE B 2 64 ? -33.176 -75.911 -8.451 1.00 22.73 64 PHE B CA 1
ATOM 1358 C C . PHE B 2 64 ? -33.822 -75.427 -7.153 1.00 23.02 64 PHE B C 1
ATOM 1359 O O . PHE B 2 64 ? -35.047 -75.356 -7.057 1.00 23.36 64 PHE B O 1
ATOM 1367 N N . GLN B 2 65 ? -32.997 -75.097 -6.165 1.00 25.00 65 GLN B N 1
ATOM 1368 C CA . GLN B 2 65 ? -33.474 -74.627 -4.862 1.00 28.07 65 GLN B CA 1
ATOM 1369 C C . GLN B 2 65 ? -34.525 -73.522 -4.943 1.00 27.94 65 GLN B C 1
ATOM 1370 O O . GLN B 2 65 ? -35.505 -73.526 -4.200 1.00 26.96 65 GLN B O 1
ATOM 1376 N N . ASP B 2 66 ? -34.309 -72.575 -5.847 1.00 28.84 66 ASP B N 1
ATOM 1377 C CA . ASP B 2 66 ? -35.205 -71.435 -6.007 1.00 30.94 66 ASP B CA 1
ATOM 1378 C C . ASP B 2 66 ? -36.336 -71.676 -7.009 1.00 29.74 66 ASP B C 1
ATOM 1379 O O . ASP B 2 66 ? -37.198 -70.819 -7.199 1.00 31.30 66 ASP B O 1
ATOM 1384 N N . LYS B 2 67 ? -36.343 -72.851 -7.631 1.00 25.86 67 LYS B N 1
ATOM 1385 C CA . LYS B 2 67 ? -37.344 -73.187 -8.639 1.00 25.03 67 LYS B CA 1
ATOM 1386 C C . LYS B 2 67 ? -38.322 -74.285 -8.241 1.00 22.53 67 LYS B C 1
ATOM 1387 O O . LYS B 2 67 ? -39.522 -74.190 -8.514 1.00 21.70 67 LYS B O 1
ATOM 1393 N N . ALA B 2 68 ? -37.810 -75.320 -7.587 1.00 21.20 68 ALA B N 1
ATOM 1394 C CA . ALA B 2 68 ? -38.637 -76.460 -7.219 1.00 20.15 68 ALA B CA 1
ATOM 1395 C C . ALA B 2 68 ? -38.923 -76.662 -5.737 1.00 20.29 68 ALA B C 1
ATOM 1396 O O . ALA B 2 68 ? -38.125 -76.308 -4.872 1.00 20.98 68 ALA B O 1
ATOM 1398 N N . THR B 2 69 ? -40.084 -77.245 -5.468 1.00 18.62 69 THR B N 1
ATOM 1399 C CA . THR B 2 69 ? -40.506 -77.570 -4.115 1.00 19.06 69 THR B CA 1
ATOM 1400 C C . THR B 2 69 ? -41.026 -78.996 -4.212 1.00 18.24 69 THR B C 1
ATOM 1401 O O . THR B 2 69 ? -41.941 -79.273 -4.987 1.00 18.17 69 THR B O 1
ATOM 1405 N N . ILE B 2 70 ? -40.432 -79.898 -3.445 1.00 16.27 70 ILE B N 1
ATOM 1406 C CA . ILE B 2 70 ? -40.850 -81.295 -3.465 1.00 15.58 70 ILE B CA 1
ATOM 1407 C C . ILE B 2 70 ? -41.602 -81.601 -2.182 1.00 16.96 70 ILE B C 1
ATOM 1408 O O . ILE B 2 70 ? -41.123 -81.315 -1.080 1.00 16.61 70 ILE B O 1
ATOM 1413 N N . ILE B 2 71 ? -42.794 -82.164 -2.330 1.00 18.88 71 ILE B N 1
ATOM 1414 C CA . ILE B 2 71 ? -43.616 -82.507 -1.181 1.00 20.70 71 ILE B CA 1
ATOM 1415 C C . ILE B 2 71 ? -44.216 -83.894 -1.333 1.00 20.40 71 ILE B C 1
ATOM 1416 O O . ILE B 2 71 ? -44.222 -84.470 -2.423 1.00 18.57 71 ILE B O 1
ATOM 1421 N N . ALA B 2 72 ? -44.716 -84.434 -0.228 1.00 19.81 72 ALA B N 1
ATOM 1422 C CA . ALA B 2 72 ? -45.300 -85.765 -0.252 1.00 20.98 72 ALA B CA 1
ATOM 1423 C C . ALA B 2 72 ? -46.552 -85.859 0.606 1.00 22.22 72 ALA B C 1
ATOM 1424 O O . ALA B 2 72 ? -46.688 -85.166 1.615 1.00 23.16 72 ALA B O 1
ATOM 1426 N N . ASP B 2 73 ? -47.476 -86.710 0.178 1.00 22.25 73 ASP B N 1
ATOM 1427 C CA . ASP B 2 73 ? -48.715 -86.939 0.906 1.00 23.68 73 ASP B CA 1
ATOM 1428 C C . ASP B 2 73 ? -48.797 -88.446 1.080 1.00 24.22 73 ASP B C 1
ATOM 1429 O O . ASP B 2 73 ? -49.144 -89.165 0.149 1.00 21.61 73 ASP B O 1
ATOM 1434 N N . THR B 2 74 ? -48.461 -88.927 2.271 1.00 23.92 74 THR B N 1
ATOM 1435 C CA . THR B 2 74 ? -48.487 -90.361 2.517 1.00 26.25 74 THR B CA 1
ATOM 1436 C C . THR B 2 74 ? -49.889 -90.956 2.425 1.00 26.15 74 THR B C 1
ATOM 1437 O O . THR B 2 74 ? -50.052 -92.104 2.014 1.00 27.26 74 THR B O 1
ATOM 1441 N N . SER B 2 75 ? -50.899 -90.170 2.783 1.00 27.32 75 SER B N 1
ATOM 1442 C CA . SER B 2 75 ? -52.280 -90.636 2.735 1.00 29.16 75 SER B CA 1
ATOM 1443 C C . SER B 2 75 ? -52.691 -91.055 1.322 1.00 28.60 75 SER B C 1
ATOM 1444 O O . SER B 2 75 ? -53.329 -92.093 1.140 1.00 29.59 75 SER B O 1
ATOM 1447 N N . SER B 2 76 ? -52.326 -90.251 0.324 1.00 24.59 76 SER B N 1
ATOM 1448 C CA . SER B 2 76 ? -52.665 -90.565 -1.061 1.00 22.52 76 SER B CA 1
ATOM 1449 C C . SER B 2 76 ? -51.497 -91.254 -1.752 1.00 20.04 76 SER B C 1
ATOM 1450 O O . SER B 2 76 ? -51.540 -91.506 -2.960 1.00 19.00 76 SER B O 1
ATOM 1453 N N . ASN B 2 77 ? -50.452 -91.543 -0.981 1.00 18.39 77 ASN B N 1
ATOM 1454 C CA . ASN B 2 77 ? -49.267 -92.221 -1.500 1.00 18.03 77 ASN B CA 1
ATOM 1455 C C . ASN B 2 77 ? -48.746 -91.521 -2.749 1.00 18.71 77 ASN B C 1
ATOM 1456 O O . ASN B 2 77 ? -48.371 -92.169 -3.729 1.00 17.07 77 ASN B O 1
ATOM 1461 N N . THR B 2 78 ? -48.697 -90.193 -2.695 1.00 17.06 78 THR B N 1
ATOM 1462 C CA . THR B 2 78 ? -48.259 -89.401 -3.836 1.00 16.94 78 THR B CA 1
ATOM 1463 C C . THR B 2 78 ? -47.173 -88.386 -3.494 1.00 16.06 78 THR B C 1
ATOM 1464 O O . THR B 2 78 ? -47.215 -87.750 -2.443 1.00 15.20 78 THR B O 1
ATOM 1468 N N . ALA B 2 79 ? -46.193 -88.256 -4.384 1.00 16.13 79 ALA B N 1
ATOM 1469 C CA . ALA B 2 79 ? -45.114 -87.286 -4.214 1.00 15.47 79 ALA B CA 1
ATOM 1470 C C . ALA B 2 79 ? -45.393 -86.190 -5.243 1.00 15.32 79 ALA B C 1
ATOM 1471 O O . ALA B 2 79 ? -46.002 -86.455 -6.284 1.00 15.57 79 ALA B O 1
ATOM 1473 N N . TYR B 2 80 ? -44.954 -84.966 -4.964 1.00 15.87 80 TYR B N 1
ATOM 1474 C CA . TYR B 2 80 ? -45.218 -83.854 -5.875 1.00 15.76 80 TYR B CA 1
ATOM 1475 C C . TYR B 2 80 ? -44.006 -82.985 -6.147 1.00 14.17 80 TYR B C 1
ATOM 1476 O O . TYR B 2 80 ? -43.086 -82.908 -5.338 1.00 14.19 80 TYR B O 1
ATOM 1485 N N . LEU B 2 81 ? -44.037 -82.309 -7.290 1.00 14.74 81 LEU B N 1
ATOM 1486 C CA . LEU B 2 81 ? -42.982 -81.382 -7.669 1.00 15.05 81 LEU B CA 1
ATOM 1487 C C . LEU B 2 81 ? -43.677 -80.103 -8.103 1.00 15.60 81 LEU B C 1
ATOM 1488 O O . LEU B 2 81 ? -44.454 -80.112 -9.056 1.00 15.04 81 LEU B O 1
ATOM 1493 N N . GLN B 2 82 ? -43.425 -79.009 -7.392 1.00 16.35 82 GLN B N 1
ATOM 1494 C CA . GLN B 2 82 ? -44.025 -77.747 -7.784 1.00 18.58 82 GLN B CA 1
ATOM 1495 C C . GLN B 2 82 ? -42.941 -76.844 -8.333 1.00 19.51 82 GLN B C 1
ATOM 1496 O O . GLN B 2 82 ? -41.928 -76.599 -7.678 1.00 20.37 82 GLN B O 1
ATOM 1502 N N . LEU B 2 83 ? -43.163 -76.358 -9.548 1.00 20.10 83 LEU B N 1
ATOM 1503 C CA . LEU B 2 83 ? -42.227 -75.468 -10.212 1.00 19.47 83 LEU B CA 1
ATOM 1504 C C . LEU B 2 83 ? -42.826 -74.066 -10.152 1.00 19.57 83 LEU B C 1
ATOM 1505 O O . LEU B 2 83 ? -43.964 -73.864 -10.568 1.00 19.45 83 LEU B O 1
ATOM 1510 N N . SER B 2 84 ? -42.063 -73.110 -9.632 1.00 20.73 84 SER B N 1
ATOM 1511 C CA . SER B 2 84 ? -42.531 -71.728 -9.510 1.00 21.84 84 SER B CA 1
ATOM 1512 C C . SER B 2 84 ? -41.949 -70.825 -10.598 1.00 22.10 84 SER B C 1
ATOM 1513 O O . SER B 2 84 ? -40.974 -71.186 -11.260 1.00 23.11 84 SER B O 1
ATOM 1516 N N . SER B 2 85 ? -42.557 -69.652 -10.771 1.00 21.37 85 SER B N 1
ATOM 1517 C CA . SER B 2 85 ? -42.111 -68.658 -11.754 1.00 22.36 85 SER B CA 1
ATOM 1518 C C . SER B 2 85 ? -41.606 -69.290 -13.044 1.00 21.67 85 SER B C 1
ATOM 1519 O O . SER B 2 85 ? -40.446 -69.121 -13.424 1.00 21.49 85 SER B O 1
ATOM 1522 N N . LEU B 2 86 ? -42.498 -69.996 -13.725 1.00 20.77 86 LEU B N 1
ATOM 1523 C CA . LEU B 2 86 ? -42.157 -70.692 -14.955 1.00 21.14 86 LEU B CA 1
ATOM 1524 C C . LEU B 2 86 ? -41.625 -69.832 -16.094 1.00 22.03 86 LEU B C 1
ATOM 1525 O O . LEU B 2 86 ? -42.066 -68.699 -16.305 1.00 22.29 86 LEU B O 1
ATOM 1530 N N . THR B 2 87 ? -40.657 -70.386 -16.812 1.00 22.02 87 THR B N 1
ATOM 1531 C CA . THR B 2 87 ? -40.066 -69.727 -17.972 1.00 23.70 87 THR B CA 1
ATOM 1532 C C . THR B 2 87 ? -39.932 -70.821 -19.021 1.00 23.12 87 THR B C 1
ATOM 1533 O O . THR B 2 87 ? -40.086 -72.002 -18.707 1.00 21.62 87 THR B O 1
ATOM 1537 N N . SER B 2 88 ? -39.651 -70.437 -20.261 1.00 23.66 88 SER B N 1
ATOM 1538 C CA . SER B 2 88 ? -39.505 -71.409 -21.337 1.00 23.63 88 SER B CA 1
ATOM 1539 C C . SER B 2 88 ? -38.396 -72.416 -21.047 1.00 24.67 88 SER B C 1
ATOM 1540 O O . SER B 2 88 ? -38.406 -73.523 -21.583 1.00 23.83 88 SER B O 1
ATOM 1543 N N . GLU B 2 89 ? -37.438 -72.030 -20.206 1.00 24.01 89 GLU B N 1
ATOM 1544 C CA . GLU B 2 89 ? -36.332 -72.918 -19.856 1.00 26.55 89 GLU B CA 1
ATOM 1545 C C . GLU B 2 89 ? -36.797 -74.087 -18.996 1.00 24.94 89 GLU B C 1
ATOM 1546 O O . GLU B 2 89 ? -36.075 -75.072 -18.831 1.00 24.54 89 GLU B O 1
ATOM 1552 N N . ASP B 2 90 ? -38.003 -73.976 -18.448 1.00 23.22 90 ASP B N 1
ATOM 1553 C CA . ASP B 2 90 ? -38.549 -75.042 -17.617 1.00 20.61 90 ASP B CA 1
ATOM 1554 C C . ASP B 2 90 ? -39.216 -76.100 -18.485 1.00 20.46 90 ASP B C 1
ATOM 1555 O O . ASP B 2 90 ? -39.678 -77.130 -17.986 1.00 20.80 90 ASP B O 1
ATOM 1560 N N . THR B 2 91 ? -39.267 -75.839 -19.788 1.00 18.47 91 THR B N 1
ATOM 1561 C CA . THR B 2 91 ? -39.860 -76.785 -20.730 1.00 17.93 91 THR B CA 1
ATOM 1562 C C . THR B 2 91 ? -38.994 -78.037 -20.747 1.00 17.67 91 THR B C 1
ATOM 1563 O O . THR B 2 91 ? -37.823 -77.989 -21.119 1.00 17.26 91 THR B O 1
ATOM 1567 N N . ALA B 2 92 ? -39.573 -79.160 -20.339 1.00 18.09 92 ALA B N 1
ATOM 1568 C CA . ALA B 2 92 ? -38.830 -80.410 -20.294 1.00 15.98 92 ALA B CA 1
ATOM 1569 C C . ALA B 2 92 ? -39.724 -81.532 -19.808 1.00 16.81 92 ALA B C 1
ATOM 1570 O O . ALA B 2 92 ? -40.889 -81.314 -19.487 1.00 15.19 92 ALA B O 1
ATOM 1572 N N . VAL B 2 93 ? -39.166 -82.737 -19.766 1.00 15.70 93 VAL B N 1
ATOM 1573 C CA . VAL B 2 93 ? -39.889 -83.889 -19.258 1.00 15.84 93 VAL B CA 1
ATOM 1574 C C . VAL B 2 93 ? -39.394 -84.027 -17.825 1.00 16.01 93 VAL B C 1
ATOM 1575 O O . VAL B 2 93 ? -38.197 -83.924 -17.571 1.00 17.01 93 VAL B O 1
ATOM 1579 N N . TYR B 2 94 ? -40.313 -84.226 -16.891 1.00 14.97 94 TYR B N 1
ATOM 1580 C CA . TYR B 2 94 ? -39.945 -84.390 -15.493 1.00 14.17 94 TYR B CA 1
ATOM 1581 C C . TYR B 2 94 ? -40.292 -85.795 -15.037 1.00 14.07 94 TYR B C 1
ATOM 1582 O O . TYR B 2 94 ? -41.444 -86.217 -15.102 1.00 16.04 94 TYR B O 1
ATOM 1591 N N . TYR B 2 95 ? -39.277 -86.517 -14.583 1.00 15.49 95 TYR B N 1
ATOM 1592 C CA . TYR B 2 95 ? -39.446 -87.885 -14.116 1.00 15.90 95 TYR B CA 1
ATOM 1593 C C . TYR B 2 95 ? -39.376 -87.964 -12.608 1.00 15.90 95 TYR B C 1
ATOM 1594 O O . TYR B 2 95 ? -38.659 -87.190 -11.969 1.00 17.57 95 TYR B O 1
ATOM 1603 N N . CYS B 2 96 ? -40.129 -88.893 -12.033 1.00 14.91 96 CYS B N 1
ATOM 1604 C CA . CYS B 2 96 ? -40.019 -89.115 -10.605 1.00 15.81 96 CYS B CA 1
ATOM 1605 C C . CYS B 2 96 ? -39.440 -90.518 -10.522 1.00 16.54 96 CYS B C 1
ATOM 1606 O O . CYS B 2 96 ? -39.609 -91.323 -11.444 1.00 16.98 96 CYS B O 1
ATOM 1609 N N . ALA B 2 97 ? -38.720 -90.792 -9.443 1.00 15.21 97 ALA B N 1
ATOM 1610 C CA . ALA B 2 97 ? -38.109 -92.096 -9.251 1.00 14.49 97 ALA B CA 1
ATOM 1611 C C . ALA B 2 97 ? -38.084 -92.349 -7.761 1.00 16.18 97 ALA B C 1
ATOM 1612 O O . ALA B 2 97 ? -38.180 -91.416 -6.966 1.00 14.90 97 ALA B O 1
ATOM 1614 N N . ARG B 2 98 ? -37.948 -93.610 -7.377 1.00 15.70 98 ARG B N 1
ATOM 1615 C CA . ARG B 2 98 ? -37.930 -93.936 -5.961 1.00 15.80 98 ARG B CA 1
ATOM 1616 C C . ARG B 2 98 ? -36.643 -94.643 -5.573 1.00 16.01 98 ARG B C 1
ATOM 1617 O O . ARG B 2 98 ? -35.976 -95.245 -6.414 1.00 16.68 98 ARG B O 1
ATOM 1625 N N . ARG B 2 99 ? -36.310 -94.569 -4.290 1.00 14.96 99 ARG B N 1
ATOM 1626 C CA . ARG B 2 99 ? -35.167 -95.296 -3.758 1.00 15.11 99 ARG B CA 1
ATOM 1627 C C . ARG B 2 99 ? -35.747 -95.972 -2.530 1.00 15.11 99 ARG B C 1
ATOM 1628 O O . ARG B 2 99 ? -36.117 -95.295 -1.570 1.00 14.84 99 ARG B O 1
ATOM 1636 N N . GLU B 2 100 ? -35.862 -97.295 -2.559 1.00 16.34 100 GLU B N 1
ATOM 1637 C CA . GLU B 2 100 ? -36.408 -97.990 -1.401 1.00 18.16 100 GLU B CA 1
ATOM 1638 C C . GLU B 2 100 ? -35.382 -98.019 -0.277 1.00 19.67 100 GLU B C 1
ATOM 1639 O O . GLU B 2 100 ? -34.170 -97.971 -0.520 1.00 18.72 100 GLU B O 1
ATOM 1645 N N . LEU B 2 101 ? -35.876 -98.089 0.955 1.00 19.23 101 LEU B N 1
ATOM 1646 C CA . LEU B 2 101 ? -35.020 -98.062 2.131 1.00 22.31 101 LEU B CA 1
ATOM 1647 C C . LEU B 2 101 ? -34.848 -99.364 2.903 1.00 22.91 101 LEU B C 1
ATOM 1648 O O . LEU B 2 101 ? -34.155 -99.381 3.920 1.00 23.54 101 LEU B O 1
ATOM 1653 N N . TYR B 2 102 ? -35.463 -100.449 2.441 1.00 23.19 102 TYR B N 1
ATOM 1654 C CA . TYR B 2 102 ? -35.305 -101.721 3.143 1.00 23.83 102 TYR B CA 1
ATOM 1655 C C . TYR B 2 102 ? -33.934 -102.332 2.873 1.00 24.05 102 TYR B C 1
ATOM 1656 O O . TYR B 2 102 ? -33.390 -103.045 3.715 1.00 24.92 102 TYR B O 1
ATOM 1665 N N . SER B 2 103 ? -33.373 -102.045 1.702 1.00 24.00 103 SER B N 1
ATOM 1666 C CA . SER B 2 103 ? -32.050 -102.551 1.354 1.00 23.01 103 SER B CA 1
ATOM 1667 C C . SER B 2 103 ? -31.027 -101.615 1.987 1.00 25.01 103 SER B C 1
ATOM 1668 O O . SER B 2 103 ? -31.272 -100.409 2.089 1.00 22.45 103 SER B O 1
ATOM 1671 N N . TYR B 2 104 ? -29.896 -102.165 2.425 1.00 24.11 104 TYR B N 1
ATOM 1672 C CA . TYR B 2 104 ? -28.836 -101.346 3.010 1.00 23.51 104 TYR B CA 1
ATOM 1673 C C . TYR B 2 104 ? -28.614 -100.203 2.021 1.00 22.06 104 TYR B C 1
ATOM 1674 O O . TYR B 2 104 ? -28.463 -99.041 2.400 1.00 21.26 104 TYR B O 1
ATOM 1683 N N . TYR B 2 105 ? -28.599 -100.560 0.742 1.00 21.85 105 TYR B N 1
ATOM 1684 C CA . TYR B 2 105 ? -28.448 -99.590 -0.334 1.00 21.00 105 TYR B CA 1
ATOM 1685 C C . TYR B 2 105 ? -29.185 -100.089 -1.561 1.00 20.17 105 TYR B C 1
ATOM 1686 O O . TYR B 2 105 ? -29.115 -101.270 -1.908 1.00 20.87 105 TYR B O 1
ATOM 1695 N N . SER B 2 106 ? -29.894 -99.179 -2.214 1.00 19.47 106 SER B N 1
ATOM 1696 C CA . SER B 2 106 ? -30.610 -99.501 -3.435 1.00 19.33 106 SER B CA 1
ATOM 1697 C C . SER B 2 106 ? -30.499 -98.272 -4.322 1.00 18.12 106 SER B C 1
ATOM 1698 O O . SER B 2 106 ? -30.518 -97.145 -3.831 1.00 17.95 106 SER B O 1
ATOM 1701 N N . PRO B 2 107 ? -30.348 -98.470 -5.639 1.00 17.79 107 PRO B N 1
ATOM 1702 C CA . PRO B 2 107 ? -30.242 -97.327 -6.551 1.00 16.86 107 PRO B CA 1
ATOM 1703 C C . PRO B 2 107 ? -31.639 -96.805 -6.868 1.00 17.77 107 PRO B C 1
ATOM 1704 O O . PRO B 2 107 ? -32.614 -97.211 -6.236 1.00 16.73 107 PRO B O 1
ATOM 1708 N N . LEU B 2 108 ? -31.739 -95.899 -7.835 1.00 16.42 108 LEU B N 1
ATOM 1709 C CA . LEU B 2 108 ? -33.043 -95.379 -8.234 1.00 16.51 108 LEU B CA 1
ATOM 1710 C C . LEU B 2 108 ? -33.512 -96.438 -9.221 1.00 17.33 108 LEU B C 1
ATOM 1711 O O . LEU B 2 108 ? -33.225 -96.366 -10.419 1.00 15.57 108 LEU B O 1
ATOM 1716 N N . ASP B 2 109 ? -34.223 -97.436 -8.701 1.00 17.36 109 ASP B N 1
ATOM 1717 C CA . ASP B 2 109 ? -34.667 -98.577 -9.500 1.00 18.51 109 ASP B CA 1
ATOM 1718 C C . ASP B 2 109 ? -36.009 -98.507 -10.215 1.00 18.97 109 ASP B C 1
ATOM 1719 O O . ASP B 2 109 ? -36.216 -99.210 -11.206 1.00 19.08 109 ASP B O 1
ATOM 1724 N N . VAL B 2 110 ? -36.920 -97.678 -9.721 1.00 17.73 110 VAL B N 1
ATOM 1725 C CA . VAL B 2 110 ? -38.234 -97.549 -10.343 1.00 17.05 110 VAL B CA 1
ATOM 1726 C C . VAL B 2 110 ? -38.478 -96.103 -10.739 1.00 15.09 110 VAL B C 1
ATOM 1727 O O . VAL B 2 110 ? -38.326 -95.202 -9.920 1.00 14.28 110 VAL B O 1
ATOM 1731 N N . TRP B 2 111 ? -38.863 -95.898 -11.996 1.00 15.61 111 TRP B N 1
ATOM 1732 C CA . TRP B 2 111 ? -39.114 -94.562 -12.532 1.00 15.40 111 TRP B CA 1
ATOM 1733 C C . TRP B 2 111 ? -40.499 -94.417 -13.149 1.00 15.99 111 TRP B C 1
ATOM 1734 O O . TRP B 2 111 ? -41.065 -95.375 -13.675 1.00 16.48 111 TRP B O 1
ATOM 1745 N N . GLY B 2 112 ? -41.028 -93.199 -13.094 1.00 14.87 112 GLY B N 1
ATOM 1746 C CA . GLY B 2 112 ? -42.319 -92.917 -13.690 1.00 14.27 112 GLY B CA 1
ATOM 1747 C C . GLY B 2 112 ? -42.105 -92.675 -15.177 1.00 16.38 112 GLY B C 1
ATOM 1748 O O . GLY B 2 112 ? -40.969 -92.521 -15.628 1.00 15.75 112 GLY B O 1
ATOM 1749 N N . ALA B 2 113 ? -43.194 -92.640 -15.940 1.00 17.29 113 ALA B N 1
ATOM 1750 C CA . ALA B 2 113 ? -43.129 -92.433 -17.386 1.00 17.46 113 ALA B CA 1
ATOM 1751 C C . ALA B 2 113 ? -42.759 -91.003 -17.770 1.00 17.20 113 ALA B C 1
ATOM 1752 O O . ALA B 2 113 ? -42.475 -90.718 -18.937 1.00 17.38 113 ALA B O 1
ATOM 1754 N N . GLY B 2 114 ? -42.775 -90.108 -16.790 1.00 16.24 114 GLY B N 1
ATOM 1755 C CA . GLY B 2 114 ? -42.439 -88.717 -17.047 1.00 16.69 114 GLY B CA 1
ATOM 1756 C C . GLY B 2 114 ? -43.637 -87.857 -17.396 1.00 16.90 114 GLY B C 1
ATOM 1757 O O . GLY B 2 114 ? -44.629 -88.351 -17.933 1.00 16.95 114 GLY B O 1
ATOM 1758 N N . THR B 2 115 ? -43.545 -86.569 -17.070 1.00 16.42 115 THR B N 1
ATOM 1759 C CA . THR B 2 115 ? -44.596 -85.595 -17.361 1.00 17.50 115 THR B CA 1
ATOM 1760 C C . THR B 2 115 ? -43.939 -84.449 -18.124 1.00 17.07 115 THR B C 1
ATOM 1761 O O . THR B 2 115 ? -42.954 -83.875 -17.665 1.00 17.27 115 THR B O 1
ATOM 1765 N N . THR B 2 116 ? -44.475 -84.120 -19.291 1.00 17.95 116 THR B N 1
ATOM 1766 C CA . THR B 2 116 ? -43.907 -83.037 -20.074 1.00 16.75 116 THR B CA 1
ATOM 1767 C C . THR B 2 116 ? -44.604 -81.721 -19.744 1.00 17.66 116 THR B C 1
ATOM 1768 O O . THR B 2 116 ? -45.834 -81.626 -19.775 1.00 18.77 116 THR B O 1
ATOM 1772 N N . VAL B 2 117 ? -43.798 -80.724 -19.398 1.00 17.35 117 VAL B N 1
ATOM 1773 C CA . VAL B 2 117 ? -44.278 -79.387 -19.086 1.00 16.67 117 VAL B CA 1
ATOM 1774 C C . VAL B 2 117 ? -43.781 -78.517 -20.232 1.00 17.99 117 VAL B C 1
ATOM 1775 O O . VAL B 2 117 ? -42.594 -78.539 -20.563 1.00 18.49 117 VAL B O 1
ATOM 1779 N N . THR B 2 118 ? -44.686 -77.756 -20.838 1.00 17.25 118 THR B N 1
ATOM 1780 C CA . THR B 2 118 ? -44.316 -76.891 -21.947 1.00 17.52 118 THR B CA 1
ATOM 1781 C C . THR B 2 118 ? -44.692 -75.449 -21.629 1.00 17.99 118 THR B C 1
ATOM 1782 O O . THR B 2 118 ? -45.856 -75.140 -21.375 1.00 18.79 118 THR B O 1
ATOM 1786 N N . VAL B 2 119 ? -43.693 -74.576 -21.627 1.00 19.71 119 VAL B N 1
ATOM 1787 C CA . VAL B 2 119 ? -43.902 -73.160 -21.350 1.00 21.84 119 VAL B CA 1
ATOM 1788 C C . VAL B 2 119 ? -43.409 -72.408 -22.587 1.00 24.78 119 VAL B C 1
ATOM 1789 O O . VAL B 2 119 ? -42.209 -72.333 -22.841 1.00 24.38 119 VAL B O 1
ATOM 1793 N N . PRO B 2 120 ? -44.336 -71.850 -23.381 1.00 27.48 120 PRO B N 1
ATOM 1794 C CA . PRO B 2 120 ? -43.974 -71.115 -24.598 1.00 30.31 120 PRO B CA 1
ATOM 1795 C C . PRO B 2 120 ? -43.064 -69.908 -24.379 1.00 32.52 120 PRO B C 1
ATOM 1796 O O . PRO B 2 120 ? -43.012 -69.345 -23.286 1.00 31.68 120 PRO B O 1
ATOM 1800 N N . SER B 2 121 ? -42.345 -69.527 -25.432 1.00 35.11 121 SER B N 1
ATOM 1801 C CA . SER B 2 121 ? -41.441 -68.384 -25.381 1.00 38.92 121 SER B CA 1
ATOM 1802 C C . SER B 2 121 ? -42.228 -67.093 -25.572 1.00 40.08 121 SER B C 1
ATOM 1803 O O . SER B 2 121 ? -43.443 -67.188 -25.847 1.00 40.62 121 SER B O 1
ATOM 1807 N N . VAL C 3 1 ? -22.642 -87.351 2.034 1.00 24.72 1 VAL P N 1
ATOM 1808 C CA . VAL C 3 1 ? -22.579 -88.640 1.292 1.00 23.95 1 VAL P CA 1
ATOM 1809 C C . VAL C 3 1 ? -23.960 -89.285 1.304 1.00 22.71 1 VAL P C 1
ATOM 1810 O O . VAL C 3 1 ? -24.617 -89.338 2.341 1.00 21.14 1 VAL P O 1
ATOM 1814 N N . VAL C 3 2 ? -24.396 -89.771 0.147 1.00 21.12 2 VAL P N 1
ATOM 1815 C CA . VAL C 3 2 ? -25.708 -90.397 0.026 1.00 20.49 2 VAL P CA 1
ATOM 1816 C C . VAL C 3 2 ? -25.940 -91.532 1.024 1.00 20.85 2 VAL P C 1
ATOM 1817 O O . VAL C 3 2 ? -26.972 -91.574 1.693 1.00 20.22 2 VAL P O 1
ATOM 1821 N N . GLN C 3 3 ? -24.986 -92.449 1.134 1.00 20.17 3 GLN P N 1
ATOM 1822 C CA . GLN C 3 3 ? -25.153 -93.569 2.052 1.00 21.19 3 GLN P CA 1
ATOM 1823 C C . GLN C 3 3 ? -25.369 -93.088 3.484 1.00 21.48 3 GLN P C 1
ATOM 1824 O O . GLN C 3 3 ? -26.140 -93.684 4.238 1.00 21.69 3 GLN P O 1
ATOM 1830 N N . GLU C 3 4 ? -24.694 -92.005 3.853 1.00 22.49 4 GLU P N 1
ATOM 1831 C CA . GLU C 3 4 ? -24.826 -91.465 5.203 1.00 23.52 4 GLU P CA 1
ATOM 1832 C C . GLU C 3 4 ? -26.240 -90.935 5.405 1.00 22.62 4 GLU P C 1
ATOM 1833 O O . GLU C 3 4 ? -26.811 -91.055 6.490 1.00 22.89 4 GLU P O 1
ATOM 1839 N N . ALA C 3 5 ? -26.807 -90.357 4.351 1.00 21.53 5 ALA P N 1
ATOM 1840 C CA . ALA C 3 5 ? -28.158 -89.817 4.423 1.00 20.98 5 ALA P CA 1
ATOM 1841 C C . ALA C 3 5 ? -29.145 -90.959 4.611 1.00 20.89 5 ALA P C 1
ATOM 1842 O O . ALA C 3 5 ? -30.119 -90.835 5.351 1.00 19.80 5 ALA P O 1
ATOM 1844 N N . LEU C 3 6 ? -28.893 -92.070 3.925 1.00 20.53 6 LEU P N 1
ATOM 1845 C CA . LEU C 3 6 ? -29.766 -93.230 4.032 1.00 21.30 6 LEU P CA 1
ATOM 1846 C C . LEU C 3 6 ? -29.659 -93.827 5.432 1.00 22.61 6 LEU P C 1
ATOM 1847 O O . LEU C 3 6 ? -30.666 -94.201 6.036 1.00 22.76 6 LEU P O 1
ATOM 1852 N N . ASP C 3 7 ? -28.434 -93.911 5.943 1.00 22.86 7 ASP P N 1
ATOM 1853 C CA . ASP C 3 7 ? -28.200 -94.466 7.269 1.00 23.30 7 ASP P CA 1
ATOM 1854 C C . ASP C 3 7 ? -28.885 -93.634 8.344 1.00 23.77 7 ASP P C 1
ATOM 1855 O O . ASP C 3 7 ? -29.588 -94.174 9.197 1.00 23.73 7 ASP P O 1
ATOM 1860 N N . LYS C 3 8 ? -28.681 -92.320 8.300 1.00 23.16 8 LYS P N 1
ATOM 1861 C CA . LYS C 3 8 ? -29.285 -91.423 9.280 1.00 25.56 8 LYS P CA 1
ATOM 1862 C C . LYS C 3 8 ? -30.809 -91.494 9.254 1.00 25.71 8 LYS P C 1
ATOM 1863 O O . LYS C 3 8 ? -31.456 -91.511 10.301 1.00 25.57 8 LYS P O 1
ATOM 1869 N N . ALA C 3 9 ? -31.381 -91.532 8.055 1.00 26.38 9 ALA P N 1
ATOM 1870 C CA . ALA C 3 9 ? -32.828 -91.604 7.916 1.00 27.39 9 ALA P CA 1
ATOM 1871 C C . ALA C 3 9 ? -33.381 -92.810 8.671 1.00 28.02 9 ALA P C 1
ATOM 1872 O O . ALA C 3 9 ? -34.309 -92.683 9.467 1.00 28.08 9 ALA P O 1
ATOM 1874 N N . ARG C 3 10 ? -32.796 -93.978 8.429 1.00 27.63 10 ARG P N 1
ATOM 1875 C CA . ARG C 3 10 ? -33.247 -95.205 9.077 1.00 29.39 10 ARG P CA 1
ATOM 1876 C C . ARG C 3 10 ? -32.904 -95.296 10.562 1.00 30.13 10 ARG P C 1
ATOM 1877 O O . ARG C 3 10 ? -33.488 -96.100 11.288 1.00 29.96 10 ARG P O 1
ATOM 1885 N N . GLU C 3 11 ? -31.966 -94.470 11.013 1.00 31.65 11 GLU P N 1
ATOM 1886 C CA . GLU C 3 11 ? -31.562 -94.478 12.416 1.00 33.15 11 GLU P CA 1
ATOM 1887 C C . GLU C 3 11 ? -32.318 -93.429 13.223 1.00 34.45 11 GLU P C 1
ATOM 1888 O O . GLU C 3 11 ? -32.145 -93.324 14.437 1.00 33.26 11 GLU P O 1
ATOM 1894 N N . GLY C 3 12 ? -33.159 -92.656 12.544 1.00 35.95 12 GLY P N 1
ATOM 1895 C CA . GLY C 3 12 ? -33.921 -91.625 13.222 1.00 39.08 12 GLY P CA 1
ATOM 1896 C C . GLY C 3 12 ? -33.059 -90.428 13.568 1.00 41.71 12 GLY P C 1
ATOM 1897 O O . GLY C 3 12 ? -33.432 -89.602 14.401 1.00 41.27 12 GLY P O 1
ATOM 1898 N N . ARG C 3 13 ? -31.899 -90.337 12.925 1.00 43.79 13 ARG P N 1
ATOM 1899 C CA . ARG C 3 13 ? -30.973 -89.234 13.157 1.00 46.85 13 ARG P CA 1
ATOM 1900 C C . ARG C 3 13 ? -31.065 -88.215 12.027 1.00 47.43 13 ARG P C 1
ATOM 1901 O O . ARG C 3 13 ? -30.321 -87.234 12.005 1.00 48.98 13 ARG P O 1
#

Organism: Mus musculus (NCBI:txid10090)

CATH classification: 2.60.40.10

InterPro domains:
  IPR003599 Immunoglobulin domain subtype [SM00409] (7-120)
  IPR003599 Immunoglobulin domain subtype [SM00409] (144-249)
  IPR007110 Immunoglobulin-like domain [PS50835] (1-96)
  IPR007110 Immunoglobulin-like domain [PS50835] (136-241)
  IPR013106 Immunoglobulin V-set domain [PF07686] (12-119)
  IPR013106 Immunoglobulin V-set domain [PF07686] (142-248)
  IPR013106 Immunoglobulin V-set domain [SM00406] (17-98)
  IPR013106 Immunoglobulin V-set domain [SM00406] (154-232)
  IPR013783 Immunoglobulin-like fold [G3DSA:2.60.40.10] (1-123)
  IPR013783 Immunoglobulin-like fold [G3DSA:2.60.40.10] (137-255)
  IPR036179 Immunoglobulin-like domain superfamily [SSF48726] (1-121)
  IPR036179 Immunoglobulin-like domain superfamily [SSF48726] (137-248)
  IPR050199 Immunoglobulin Heavy Variable [PTHR23266] (1-99)

Foldseek 3Di:
DKAKAKPDQEAEDDFFDKDKIKIFIPWWQQDPVVRFRQKWKWWAAPPGDTHTAAGSQAHGDPPHDPLWGWDDGTGIIMIIRNGDDPVRQTWMKMWRPRDPPIDIYSTYGHHD/DKAWEKDEAAEDEAQAKDKIKIAIDPDFQLQKKKWKWWAAVVGDIHTAWTANQVVRDIDGDVVCPVFWDWAADRVRSMIMIMGGRDDQVRFTWMKMFIWGRPDVGGDRDYIYPTYTYGYDD/DVVVVVVCVVVVD

Sequence (246 aa):
DIVMTQSPSSLTVTAGEKVTMSCKSSQSLLNSGNQKNYLTWYQQKPGQPPKLLIYWASTRESGVPDRFTGSGSGTDFTLTISSVQAEDLAVYYCQNDYSYPLTFGAGTKLEPEVQLQQSGAELVRPGASVKLSCTASGFNIKDDFMHWVKQRPEQGLEWIGRIDPANDNTKYAPKFQDKATIIADTSSNTAYLQLSSLTSEDTAVYYCARRELYSYYSPLDVWGAGTTVTVPSVVQEALDKAREGR

Secondary structure (DSSP, 8-state):
---EEEE-SEEE--TT--EEEEEEESS--EETTTTEE-EEEEEE-TTS--EEEEETTTEEPTT--TTEEEEEETTEEEEEESS--GGG-SEEEEEE-SSSSPEE---EEEE-/--EEEEPPPEE--TT--EEEEEEEESS-GGGEEEEEEEE-TT--EEEEEEEETTTTEEEE-GGGTTTEEEEEETTTTEEEEEE-S--GGG-EEEEEEEEESSSSS--S-EE---EEEE---/-HHHHHHHHHHT-

Solvent-accessible surface area: 10953 Å² total; per-residue (Å²): 115,6,87,11,82,17,55,52,88,48,51,98,9,91,90,45,58,138,5,70,0,51,1,113,4,72,92,56,0,52,17,100,73,42,122,81,12,0,0,0,0,0,11,16,54,116,88,92,31,3,113,6,2,0,43,40,3,64,47,84,49,103,82,15,46,114,44,4,57,2,51,41,63,16,42,82,3,39,0,27,0,64,39,3,70,84,108,1,64,6,29,0,10,0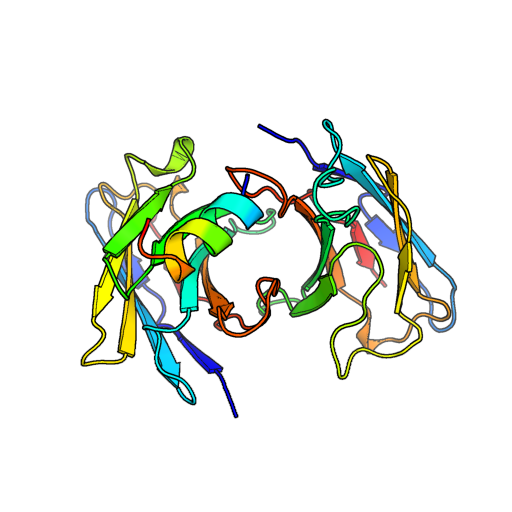,0,0,0,47,25,53,27,3,24,22,2,88,5,0,84,3,58,126,172,53,76,11,86,33,34,54,81,54,148,20,183,72,60,29,60,14,115,0,29,0,41,5,48,60,36,75,0,92,63,2,4,0,2,0,0,8,20,67,87,181,93,23,12,35,6,0,0,11,3,4,7,56,86,91,79,54,84,31,5,98,144,9,105,145,41,5,57,2,61,25,57,45,114,56,27,7,0,43,0,64,1,41,74,3,63,44,98,7,31,1,39,2,10,0,0,15,3,9,17,158,34,110,12,8,3,0,35,26,26,0,76,18,2,59,0,53,3,77,154,77,1,6,84,22,2,35,96,26,91,102,74,217

Nearest PDB structures (foldseek):
  1mvu-assembly1_A  TM=1.009E+00  e=6.541E-23  Mus musculus
  7km6-assembly1_L  TM=9.944E-01  e=2.851E-20  Homo sapiens
  6ol7-assembly2_D  TM=9.939E-01  e=3.535E-20  Mus musculus
  3j8z-assembly1_L  TM=9.941E-01  e=1.037E-19  Mus musculus
  7tn9-assembly1_B  TM=9.827E-01  e=1.682E-19  Mus musculus

Radius of gyration: 17.71 Å; Cα contacts (8 Å, |Δi|>4): 646; chains: 3; bounding box: 40×44×49 Å

B-factor: mean 23.35, std 7.81, range [11.11, 61.08]